Protein AF-A0A4Y3TQZ2-F1 (afdb_monomer_lite)

Organism: NCBI:txid104099

Secondary structure (DSSP, 8-state):
------HHHHS-HHHHTTEEEEEEETTS-EEE---EE-TTSBEES---SS--EEEEETTEEEEE-TTS-EEEEEEEEEEETTEEEEEE-SS-GGGTT-EEEEEEEEE-----S-S------SEEEEP-TTTTEES-GGGS--EE-HHHHHHHHHHHHTT-EEEEEESS-HHHHHHHHHHTT-GGGEEEEEESSS-HHHHHHHHHHHHT--GGGEEEE-S-HHHHHHHHHHSTT-EEE-GGGGGGTTT-GGG-----TT-HHHHHHHHHHHHHHHHHHHHHHHHHHHHHHHHTT-

Structure (mmCIF, N/CA/C/O backbone):
data_AF-A0A4Y3TQZ2-F1
#
_entry.id   AF-A0A4Y3TQZ2-F1
#
loop_
_atom_site.group_PDB
_atom_site.id
_atom_site.type_symbol
_atom_site.label_atom_id
_atom_site.label_alt_id
_atom_site.label_comp_id
_atom_site.label_asym_id
_atom_site.label_entity_id
_atom_site.label_seq_id
_atom_site.pdbx_PDB_ins_code
_atom_site.Cartn_x
_atom_site.Cartn_y
_atom_site.Cartn_z
_atom_site.occupancy
_atom_site.B_iso_or_equiv
_atom_site.auth_seq_id
_atom_site.auth_comp_id
_atom_site.auth_asym_id
_atom_site.auth_atom_id
_atom_site.pdbx_PDB_model_num
ATOM 1 N N . MET A 1 1 ? -35.533 19.002 42.076 1.00 28.47 1 MET A N 1
ATOM 2 C CA . MET A 1 1 ? -34.600 18.003 42.636 1.00 28.47 1 MET A CA 1
ATOM 3 C C . MET A 1 1 ? -34.489 16.903 41.595 1.00 28.47 1 MET A C 1
ATOM 5 O O . MET A 1 1 ? -35.366 16.054 41.536 1.00 28.47 1 MET A O 1
ATOM 9 N N . PHE A 1 2 ? -33.540 17.019 40.663 1.00 27.50 2 PHE A N 1
ATOM 10 C CA . PHE A 1 2 ? -33.362 16.003 39.625 1.00 27.50 2 PHE A CA 1
ATOM 11 C C . PHE A 1 2 ? -32.679 14.811 40.282 1.00 27.50 2 PHE A C 1
ATOM 13 O O . PHE A 1 2 ? -31.560 14.930 40.773 1.00 27.50 2 PHE A O 1
ATOM 20 N N . ILE A 1 3 ? -33.414 13.709 40.400 1.00 29.39 3 ILE A N 1
ATOM 21 C CA . ILE A 1 3 ? -32.869 12.445 40.879 1.00 29.39 3 ILE A CA 1
ATOM 22 C C . ILE A 1 3 ? -31.887 11.997 39.799 1.00 29.39 3 ILE A C 1
ATOM 24 O O . ILE A 1 3 ? -32.300 11.682 38.686 1.00 29.39 3 ILE A O 1
ATOM 28 N N . ILE A 1 4 ? -30.594 12.062 40.110 1.00 32.50 4 ILE A N 1
ATOM 29 C CA . ILE A 1 4 ? -29.529 11.533 39.260 1.00 32.50 4 ILE A CA 1
ATOM 30 C C . ILE A 1 4 ? -29.727 10.015 39.250 1.00 32.50 4 ILE A C 1
ATOM 32 O O . ILE A 1 4 ? -29.551 9.360 40.277 1.00 32.50 4 ILE A O 1
ATOM 36 N N . GLN A 1 5 ? -30.209 9.489 38.127 1.00 42.16 5 GLN A N 1
ATOM 37 C CA . GLN A 1 5 ? -30.309 8.052 37.885 1.00 42.16 5 GLN A CA 1
ATOM 38 C C . GLN A 1 5 ? -28.954 7.559 37.386 1.00 42.16 5 GLN A C 1
ATOM 40 O O . GLN A 1 5 ? -28.255 8.285 36.684 1.00 42.16 5 GLN A O 1
ATOM 45 N N . SER A 1 6 ? -28.563 6.354 37.788 1.00 46.62 6 SER A N 1
ATOM 46 C CA . SER A 1 6 ? -27.268 5.779 37.426 1.00 46.62 6 SER A CA 1
ATOM 47 C C . SER A 1 6 ? -27.274 5.378 35.952 1.00 46.62 6 SER A C 1
ATOM 49 O O . SER A 1 6 ? -28.293 4.902 35.470 1.00 46.62 6 SER A O 1
ATOM 51 N N . ILE A 1 7 ? -26.144 5.443 35.242 1.00 49.94 7 ILE A N 1
ATOM 52 C CA . ILE A 1 7 ? -25.954 4.939 33.869 1.00 49.94 7 ILE A CA 1
ATOM 53 C C . ILE A 1 7 ? -26.493 3.507 33.701 1.00 49.94 7 ILE A C 1
ATOM 55 O O . ILE A 1 7 ? -27.023 3.144 32.649 1.00 49.94 7 ILE A O 1
ATOM 59 N N . LYS A 1 8 ? -26.432 2.730 34.791 1.00 50.62 8 LYS A N 1
ATOM 60 C CA . LYS A 1 8 ? -26.948 1.361 34.930 1.00 50.62 8 LYS A CA 1
ATOM 61 C C . LYS A 1 8 ? -28.473 1.254 34.789 1.00 50.62 8 LYS A C 1
ATOM 63 O O . LYS A 1 8 ? -28.968 0.190 34.426 1.00 50.62 8 LYS A O 1
ATOM 68 N N . ASP A 1 9 ? -29.197 2.343 35.032 1.00 55.25 9 ASP A N 1
ATOM 69 C CA . ASP A 1 9 ? -30.644 2.464 34.834 1.00 55.25 9 ASP A CA 1
ATOM 70 C C . ASP A 1 9 ? -30.990 2.756 33.357 1.00 55.25 9 ASP A C 1
ATOM 72 O O . ASP A 1 9 ? -32.084 2.431 32.885 1.00 55.25 9 ASP A O 1
ATOM 76 N N . PHE A 1 10 ? -30.056 3.332 32.587 1.00 56.44 10 PHE A N 1
ATOM 77 C CA . PHE A 1 10 ? -30.255 3.681 31.172 1.00 56.44 10 PHE A CA 1
ATOM 78 C C . PHE A 1 10 ? -29.923 2.512 30.242 1.00 56.44 10 PHE A C 1
ATOM 80 O O . PHE A 1 10 ? -30.685 2.223 29.307 1.00 56.44 10 PHE A O 1
ATOM 87 N N . PHE A 1 11 ? -28.834 1.809 30.547 1.00 62.59 11 PHE A N 1
ATOM 88 C CA . PHE A 1 11 ? -28.378 0.596 29.885 1.00 62.59 11 PHE A CA 1
ATOM 89 C C . PHE A 1 11 ? -27.841 -0.371 30.946 1.00 62.59 11 PHE A C 1
ATOM 91 O O . PHE A 1 11 ? -26.986 0.030 31.738 1.00 62.59 11 PHE A O 1
ATOM 98 N N . PRO A 1 12 ? -28.267 -1.650 30.967 1.00 62.75 12 PRO A N 1
ATOM 99 C CA . PRO A 1 12 ? -27.547 -2.660 31.733 1.00 62.75 12 PRO A CA 1
ATOM 100 C C . PRO A 1 12 ? -26.060 -2.590 31.370 1.00 62.75 12 PRO A C 1
ATOM 102 O O . PRO A 1 12 ? -25.738 -2.474 30.187 1.00 62.75 12 PRO A O 1
ATOM 105 N N . VAL A 1 13 ? -25.151 -2.679 32.342 1.00 60.00 13 VAL A N 1
ATOM 106 C CA . VAL A 1 13 ? -23.694 -2.698 32.074 1.00 60.00 13 VAL A CA 1
ATOM 107 C C . VAL A 1 13 ? -23.351 -3.775 31.031 1.00 60.00 13 VAL A C 1
ATOM 109 O O . VAL A 1 13 ? -22.568 -3.548 30.115 1.00 60.00 13 VAL A O 1
ATOM 112 N N . GLU A 1 14 ? -24.063 -4.901 31.093 1.00 60.78 14 GLU A N 1
ATOM 113 C CA . GLU A 1 14 ? -24.012 -6.019 30.143 1.00 60.78 14 GLU A CA 1
ATOM 114 C C . GLU A 1 14 ? -24.425 -5.665 28.704 1.00 60.78 14 GLU A C 1
ATOM 116 O O . GLU A 1 14 ? -24.113 -6.403 27.775 1.00 60.78 14 GLU A O 1
ATOM 121 N N . SER A 1 15 ? -25.163 -4.571 28.507 1.00 65.62 15 SER A N 1
ATOM 122 C CA . SER A 1 15 ? -25.542 -4.064 27.184 1.00 65.62 15 SER A CA 1
ATOM 123 C C . SER A 1 15 ? -24.547 -3.043 26.631 1.00 65.62 15 SER A C 1
ATOM 125 O O . SER A 1 15 ? -24.460 -2.913 25.413 1.00 65.62 15 SER A O 1
ATOM 127 N N . LEU A 1 16 ? -23.772 -2.364 27.491 1.00 70.06 16 LEU A N 1
ATOM 128 C CA . LEU A 1 16 ? -22.675 -1.472 27.087 1.00 70.06 16 LEU A CA 1
ATOM 129 C C . LEU A 1 16 ? -21.493 -2.280 26.551 1.00 70.06 16 LEU A C 1
ATOM 131 O O . LEU A 1 16 ? -21.014 -2.025 25.442 1.00 70.06 16 LEU A O 1
ATOM 135 N N . ILE A 1 17 ? -21.085 -3.282 27.328 1.00 70.38 17 ILE A N 1
ATOM 136 C CA . ILE A 1 17 ? -19.977 -4.181 27.019 1.00 70.38 17 ILE A CA 1
ATOM 137 C C . ILE A 1 17 ? -20.418 -5.162 25.938 1.00 70.38 17 ILE A C 1
ATOM 139 O O . ILE A 1 17 ? -21.533 -5.677 25.968 1.00 70.38 17 ILE A O 1
ATOM 143 N N . GLY A 1 18 ? -19.529 -5.491 25.001 1.00 68.69 18 GLY A N 1
ATOM 144 C CA . GLY A 1 18 ? -19.840 -6.573 24.071 1.00 68.69 18 GLY A CA 1
ATOM 145 C C . GLY A 1 18 ? -20.905 -6.185 23.039 1.00 68.69 18 GLY A C 1
ATOM 146 O O . GLY A 1 18 ? -21.580 -7.068 22.522 1.00 68.69 18 GLY A O 1
ATOM 147 N N . SER A 1 19 ? -21.071 -4.897 22.734 1.00 77.50 19 SER A N 1
ATOM 148 C CA . SER A 1 19 ? -22.087 -4.382 21.811 1.00 77.50 19 SER A CA 1
ATOM 149 C C . SER A 1 19 ? -21.489 -3.422 20.788 1.00 77.50 19 SER A C 1
ATOM 151 O O . SER A 1 19 ? -20.488 -2.758 21.059 1.00 77.50 19 SER A O 1
ATOM 153 N N . VAL A 1 20 ? -22.113 -3.349 19.612 1.00 79.44 20 VAL A N 1
ATOM 154 C CA . VAL A 1 20 ? -21.802 -2.340 18.590 1.00 79.44 20 VAL A CA 1
ATOM 155 C C . VAL A 1 20 ? -22.842 -1.231 18.683 1.00 79.44 20 VAL A C 1
ATOM 157 O O . VAL A 1 20 ? -24.040 -1.511 18.805 1.00 79.44 20 VAL A O 1
ATOM 160 N N . TRP A 1 21 ? -22.380 0.013 18.628 1.00 83.56 21 TRP A N 1
ATOM 161 C CA . TRP A 1 21 ? -23.187 1.202 18.867 1.00 83.56 21 TRP A CA 1
ATOM 162 C C . TRP A 1 21 ? -23.209 2.107 17.636 1.00 83.56 21 TRP A C 1
ATOM 164 O O . TRP A 1 21 ? -22.200 2.265 16.962 1.00 83.56 21 TRP A O 1
ATOM 174 N N . GLU A 1 22 ? -24.362 2.709 17.354 1.00 85.75 22 GLU A N 1
ATOM 175 C CA . GLU A 1 22 ? -24.535 3.750 16.336 1.00 85.75 22 GLU A CA 1
ATOM 176 C C . GLU A 1 22 ? -24.798 5.087 17.033 1.00 85.75 22 GLU A C 1
ATOM 178 O O . GLU A 1 22 ? -25.741 5.205 17.824 1.00 85.75 22 GLU A O 1
ATOM 183 N N . TRP A 1 23 ? -23.981 6.092 16.710 1.00 87.19 23 TRP A N 1
ATOM 184 C CA . TRP A 1 23 ? -24.212 7.502 17.021 1.00 87.19 23 TRP A CA 1
ATOM 185 C C . TRP A 1 23 ? -24.698 8.237 15.772 1.00 87.19 23 TRP A C 1
ATOM 187 O O . TRP A 1 23 ? -24.052 8.181 14.719 1.00 87.19 23 TRP A O 1
ATOM 197 N N . ARG A 1 24 ? -25.836 8.930 15.874 1.00 82.62 24 ARG A N 1
ATOM 198 C CA . ARG A 1 24 ? -26.514 9.523 14.714 1.00 82.62 24 ARG A CA 1
ATOM 199 C C . ARG A 1 24 ? -27.265 10.806 15.056 1.00 82.62 24 ARG A C 1
ATOM 201 O O . ARG A 1 24 ? -27.829 10.930 16.140 1.00 82.62 24 ARG A O 1
ATOM 208 N N . TYR A 1 25 ? -27.392 11.701 14.078 1.00 80.44 25 TYR A N 1
ATOM 209 C CA . TYR A 1 25 ? -28.431 12.732 14.076 1.00 80.44 2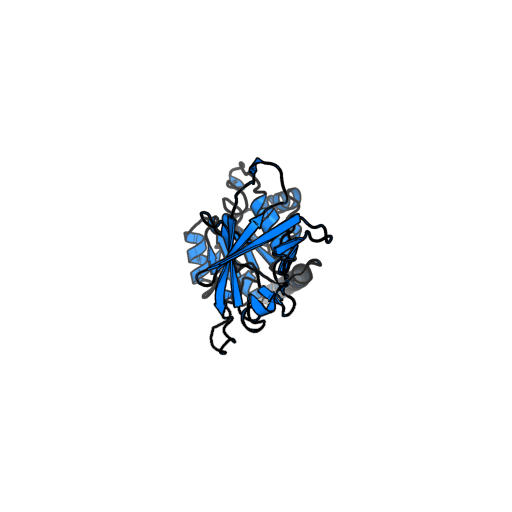5 TYR A CA 1
ATOM 210 C C . TYR A 1 25 ? -29.834 12.107 14.052 1.00 80.44 25 TYR A C 1
ATOM 212 O O . TYR A 1 25 ? -30.121 11.245 13.221 1.00 80.44 25 TYR A O 1
ATOM 220 N N . ALA A 1 26 ? -30.752 12.594 14.889 1.00 79.12 26 ALA A N 1
ATOM 221 C CA . ALA A 1 26 ? -32.115 12.063 14.963 1.00 79.12 26 ALA A CA 1
ATOM 222 C C . ALA A 1 26 ? -32.846 12.076 13.607 1.00 79.12 26 ALA A C 1
ATOM 224 O O . ALA A 1 26 ? -33.580 11.138 13.308 1.00 79.12 26 ALA A O 1
ATOM 225 N N . ASN A 1 27 ? -32.571 13.087 12.774 1.00 73.88 27 ASN A N 1
ATOM 226 C CA . ASN A 1 27 ? -33.135 13.259 11.432 1.00 73.88 27 ASN A CA 1
ATOM 227 C C . ASN A 1 27 ? -32.050 13.355 10.336 1.00 73.88 27 ASN A C 1
ATOM 229 O O . ASN A 1 27 ? -32.239 14.071 9.355 1.00 73.88 27 ASN A O 1
ATOM 233 N N . GLY A 1 28 ? -30.892 12.699 10.497 1.00 72.50 28 GLY A N 1
ATOM 234 C CA . GLY A 1 28 ? -29.740 12.927 9.610 1.00 72.50 28 GLY A CA 1
ATOM 235 C C . GLY A 1 28 ? -28.813 11.722 9.385 1.00 72.50 28 GLY A C 1
ATOM 236 O O . GLY A 1 28 ? -29.231 10.571 9.566 1.00 72.50 28 GLY A O 1
ATOM 237 N N . PRO A 1 29 ? -27.569 11.959 8.925 1.00 71.38 29 PRO A N 1
ATOM 238 C CA . PRO A 1 29 ? -26.600 10.901 8.633 1.00 71.38 29 PRO A CA 1
ATOM 239 C C . PRO A 1 29 ? -26.041 10.244 9.906 1.00 71.38 29 PRO A C 1
ATOM 241 O O . PRO A 1 29 ? -26.171 10.777 11.010 1.00 71.38 29 PRO A O 1
ATOM 244 N N . ILE A 1 30 ? -25.428 9.069 9.734 1.00 78.56 30 ILE A N 1
ATOM 245 C CA . ILE A 1 30 ? -24.648 8.379 10.773 1.00 78.56 30 ILE A CA 1
ATOM 246 C C . ILE A 1 30 ? -23.384 9.185 11.044 1.00 78.56 30 ILE A C 1
ATOM 248 O O . ILE A 1 30 ? -22.676 9.562 10.114 1.00 78.56 30 ILE A O 1
ATOM 252 N N . CYS A 1 31 ? -23.127 9.458 12.320 1.00 78.44 31 CYS A N 1
ATOM 253 C CA . CYS A 1 31 ? -21.936 10.171 12.759 1.00 78.44 31 CYS A CA 1
ATOM 254 C C . CYS A 1 31 ? -20.787 9.192 13.014 1.00 78.44 31 CYS A C 1
ATOM 256 O O . CYS A 1 31 ? -19.662 9.459 12.614 1.00 78.44 31 CYS A O 1
ATOM 258 N N . SER A 1 32 ? -21.062 8.067 13.684 1.00 75.69 32 SER A N 1
ATOM 259 C CA . SER A 1 32 ? -20.065 7.021 13.919 1.00 75.69 32 SER A CA 1
ATOM 260 C C . SER A 1 32 ? -20.715 5.692 14.299 1.00 75.69 32 SER A C 1
ATOM 262 O O . SER A 1 32 ? -21.736 5.666 14.991 1.00 75.69 32 SER A O 1
ATOM 264 N N . THR A 1 33 ? -20.090 4.596 13.879 1.00 77.38 33 THR A N 1
ATOM 265 C CA . THR A 1 33 ? -20.354 3.224 14.354 1.00 77.38 33 THR A CA 1
ATOM 266 C C . THR A 1 33 ? -19.107 2.554 14.934 1.00 77.38 33 THR A C 1
ATOM 268 O O . THR A 1 33 ? -19.155 1.407 15.375 1.00 77.38 33 THR A O 1
ATOM 271 N N . ASP A 1 34 ? -17.977 3.263 14.942 1.00 69.00 34 ASP A N 1
ATOM 272 C CA . ASP A 1 34 ? -16.646 2.677 15.125 1.00 69.00 34 ASP A CA 1
ATOM 273 C C . ASP A 1 34 ? -16.170 2.755 16.577 1.00 69.00 34 ASP A C 1
ATOM 275 O O . ASP A 1 34 ? -14.991 2.959 16.861 1.00 69.00 34 ASP A O 1
ATOM 279 N N . PHE A 1 35 ? -17.089 2.608 17.529 1.00 73.12 35 PHE A N 1
ATOM 280 C CA . PHE A 1 35 ? -16.767 2.699 18.945 1.00 73.12 35 PHE A CA 1
ATOM 281 C C . PHE A 1 35 ? -17.446 1.632 19.791 1.00 73.12 35 PHE A C 1
ATOM 283 O O . PHE A 1 35 ? -18.477 1.054 19.441 1.00 73.12 35 PHE A O 1
ATOM 290 N N . ARG A 1 36 ? -16.822 1.360 20.936 1.00 78.50 36 ARG A N 1
ATOM 291 C CA . ARG A 1 36 ? -17.245 0.350 21.905 1.00 78.50 36 ARG A CA 1
ATOM 292 C C . ARG A 1 36 ? -17.090 0.939 23.290 1.00 78.50 36 ARG A C 1
ATOM 294 O O . ARG A 1 36 ? -16.058 1.538 23.560 1.00 78.50 36 ARG A O 1
ATOM 301 N N . PHE A 1 37 ? -18.080 0.760 24.153 1.00 76.12 37 PHE A N 1
ATOM 302 C CA . PHE A 1 37 ? -17.963 1.187 25.542 1.00 76.12 37 PHE A CA 1
ATOM 303 C C . PHE A 1 37 ? -17.301 0.099 26.389 1.00 76.12 37 PHE A C 1
ATOM 305 O O . PHE A 1 37 ? -17.629 -1.084 26.274 1.00 76.12 37 PHE A O 1
ATOM 312 N N . SER A 1 38 ? -16.385 0.522 27.253 1.00 72.81 38 SER A N 1
ATOM 313 C CA . SER A 1 38 ? -15.882 -0.254 28.377 1.00 72.81 38 SER A CA 1
ATOM 314 C C . SER A 1 38 ? -16.973 -0.440 29.436 1.00 72.81 38 SER A C 1
ATOM 316 O O . SER A 1 38 ? -18.039 0.185 29.392 1.00 72.81 38 SER A O 1
ATOM 318 N N . GLU A 1 39 ? -16.675 -1.235 30.464 1.00 70.50 39 GLU A N 1
ATOM 319 C CA . GLU A 1 39 ? -17.561 -1.394 31.626 1.00 70.50 39 GLU A CA 1
ATOM 320 C C . GLU A 1 39 ? -17.829 -0.071 32.363 1.00 70.50 39 GLU A C 1
ATOM 322 O O . GLU A 1 39 ? -18.831 0.063 33.066 1.00 70.50 39 GLU A O 1
ATOM 327 N N . THR A 1 40 ? -16.938 0.913 32.203 1.00 69.25 40 THR A N 1
ATOM 328 C CA . THR A 1 40 ? -17.036 2.237 32.828 1.00 69.25 40 THR A CA 1
ATOM 329 C C . THR A 1 40 ? -17.734 3.272 31.947 1.00 69.25 40 THR A C 1
ATOM 331 O O . THR A 1 40 ? -17.825 4.429 32.348 1.00 69.25 40 THR A O 1
ATOM 334 N N . GLY A 1 41 ? -18.232 2.889 30.764 1.00 68.19 41 GLY A N 1
ATOM 335 C CA . GLY A 1 41 ? -18.892 3.816 29.838 1.00 68.19 41 GLY A CA 1
ATOM 336 C C . GLY A 1 41 ? -17.920 4.715 29.066 1.00 68.19 41 GLY A C 1
ATOM 337 O O . GLY A 1 41 ? -18.339 5.721 28.494 1.00 68.19 41 GLY A O 1
ATOM 338 N N . ILE A 1 42 ? -16.633 4.355 29.023 1.00 73.88 42 ILE A N 1
ATOM 339 C CA . ILE A 1 42 ? -15.605 5.046 28.233 1.00 73.88 42 ILE A CA 1
ATOM 340 C C . ILE A 1 42 ? -15.418 4.315 26.907 1.00 73.88 42 ILE A C 1
ATOM 342 O O . ILE A 1 42 ? -15.382 3.088 26.880 1.00 73.88 42 ILE A O 1
ATOM 346 N N . ILE A 1 43 ? -15.284 5.046 25.802 1.00 71.00 43 ILE A N 1
ATOM 347 C CA . ILE A 1 43 ? -14.973 4.419 24.517 1.00 71.00 43 ILE A CA 1
ATOM 348 C C . ILE A 1 43 ? -13.562 3.820 24.515 1.00 71.00 43 ILE A C 1
ATOM 350 O O . ILE A 1 43 ? -12.583 4.493 24.832 1.00 71.00 43 ILE A O 1
ATOM 354 N N . GLU A 1 44 ? -13.462 2.581 24.044 1.00 61.97 44 GLU A N 1
ATOM 355 C CA . GLU A 1 44 ? -12.217 1.889 23.733 1.00 61.97 44 GLU A CA 1
ATOM 356 C C . GLU A 1 44 ? -12.104 1.630 22.221 1.00 61.97 44 GLU A C 1
ATOM 358 O O . GLU A 1 44 ? -13.097 1.385 21.533 1.00 61.97 44 GLU A O 1
ATOM 363 N N . GLY A 1 45 ? -10.878 1.666 21.688 1.00 53.41 45 GLY A N 1
ATOM 364 C CA . GLY A 1 45 ? -10.581 1.267 20.303 1.00 53.41 45 GLY A CA 1
ATOM 365 C C . GLY A 1 45 ? -10.940 2.276 19.202 1.00 53.41 45 GLY A C 1
ATOM 366 O O . GLY A 1 45 ? -10.661 1.998 18.040 1.00 53.41 45 GLY A O 1
ATOM 367 N N . PHE A 1 46 ? -11.501 3.437 19.545 1.00 55.03 46 PHE A N 1
ATOM 368 C CA . PHE A 1 46 ? -11.743 4.545 18.616 1.00 55.03 46 PHE A CA 1
ATOM 369 C C . PHE A 1 46 ? -10.534 5.490 18.579 1.00 55.03 46 PHE A C 1
ATOM 371 O O . PHE A 1 46 ? -10.050 5.925 19.626 1.00 55.03 46 PHE A O 1
ATOM 378 N N . TYR A 1 47 ? -10.049 5.824 17.380 1.00 52.69 47 TYR A N 1
ATOM 379 C CA . TYR A 1 47 ? -8.930 6.749 17.190 1.00 52.69 47 TYR A CA 1
ATOM 380 C C . TYR A 1 47 ? -9.279 7.788 16.126 1.00 52.69 47 TYR A C 1
ATOM 382 O O . TYR A 1 47 ? -9.322 7.479 14.939 1.00 52.69 47 TYR A O 1
ATOM 390 N N . SER A 1 48 ? -9.464 9.037 16.549 1.00 57.78 48 SER A N 1
ATOM 391 C CA . SER A 1 48 ? -9.402 10.193 15.656 1.00 57.78 48 SER A CA 1
ATOM 392 C C . SER A 1 48 ? -8.467 11.251 16.252 1.00 57.78 48 SER A C 1
ATOM 394 O O . SER A 1 48 ? -8.307 11.327 17.473 1.00 57.78 48 SER A O 1
ATOM 396 N N . GLU A 1 49 ? -7.819 12.058 15.406 1.00 46.69 49 GLU A N 1
ATOM 397 C CA . GLU A 1 49 ? -6.911 13.123 15.869 1.00 46.69 49 GLU A CA 1
ATOM 398 C C . GLU A 1 49 ? -7.643 14.215 16.671 1.00 46.69 49 GLU A C 1
ATOM 400 O O . GLU A 1 49 ? -7.045 14.860 17.533 1.00 46.69 49 GLU A O 1
ATOM 405 N N . ASN A 1 50 ? -8.949 14.386 16.434 1.00 56.28 50 ASN A N 1
ATOM 406 C CA . ASN A 1 50 ? -9.761 15.439 17.044 1.00 56.28 50 ASN A CA 1
ATOM 407 C C . ASN A 1 50 ? -10.574 14.956 18.255 1.00 56.28 50 ASN A C 1
ATOM 409 O O . ASN A 1 50 ? -10.660 15.675 19.244 1.00 56.28 50 ASN A O 1
ATOM 413 N N . GLU A 1 51 ? -11.116 13.740 18.219 1.00 68.31 51 GLU A N 1
ATOM 414 C CA . GLU A 1 51 ? -11.968 13.149 19.257 1.00 68.31 51 GLU A CA 1
ATOM 415 C C . GLU A 1 51 ? -11.374 11.811 19.697 1.00 68.31 51 GLU A C 1
ATOM 417 O O . GLU A 1 51 ? -11.331 10.849 18.926 1.00 68.31 51 GLU A O 1
ATOM 422 N N . ARG A 1 52 ? -10.880 11.745 20.932 1.00 67.38 52 ARG A N 1
ATOM 423 C CA . ARG A 1 52 ? -10.119 10.579 21.402 1.00 67.38 52 ARG A CA 1
ATOM 424 C C . ARG A 1 52 ? -10.851 9.763 22.452 1.00 67.38 52 ARG A C 1
ATOM 426 O O . ARG A 1 52 ? -10.645 8.558 22.519 1.00 67.38 52 ARG A O 1
ATOM 433 N N . THR A 1 53 ? -11.703 10.401 23.249 1.00 74.56 53 THR A N 1
ATOM 434 C CA . THR A 1 53 ? -12.394 9.724 24.347 1.00 74.56 53 THR A CA 1
ATOM 435 C C . THR A 1 53 ? -13.826 10.199 24.398 1.00 74.56 53 THR A C 1
ATOM 437 O O . THR A 1 53 ? -14.058 11.400 24.507 1.00 74.56 53 THR A O 1
ATOM 440 N N . TRP A 1 54 ? -14.791 9.284 24.345 1.00 82.94 54 TRP A N 1
ATOM 441 C CA . TRP A 1 54 ? -16.154 9.625 24.735 1.00 82.94 54 TRP A CA 1
ATOM 442 C C . TRP A 1 54 ? -16.479 8.926 26.041 1.00 82.94 54 TRP A C 1
ATOM 444 O O . TRP A 1 54 ? -16.056 7.794 26.274 1.00 82.94 54 TRP A O 1
ATOM 454 N N . SER A 1 55 ? -17.213 9.627 26.888 1.00 80.81 55 SER A N 1
ATOM 455 C CA . SER A 1 55 ? -17.632 9.178 28.202 1.00 80.81 55 SER A CA 1
ATOM 456 C C . SER A 1 55 ? -19.138 9.327 28.270 1.00 80.81 55 SER A C 1
ATOM 458 O O . SER A 1 55 ? -19.648 10.447 28.259 1.00 80.81 55 SER A O 1
ATOM 460 N N . LEU A 1 56 ? -19.840 8.202 28.318 1.00 79.31 56 LEU A N 1
ATOM 461 C CA . LEU A 1 56 ? -21.250 8.180 28.664 1.00 79.31 56 LEU A CA 1
ATOM 462 C C . LEU A 1 56 ? -21.346 8.075 30.189 1.00 79.31 56 LEU A C 1
ATOM 464 O O . LEU A 1 56 ? -20.789 7.155 30.783 1.00 79.31 56 LEU A O 1
ATOM 468 N N . THR A 1 57 ? -22.018 9.035 30.812 1.00 74.19 57 THR A N 1
ATOM 469 C CA . THR A 1 57 ? -22.221 9.145 32.263 1.00 74.19 57 THR A CA 1
ATOM 470 C C . THR A 1 57 ? -23.671 9.531 32.567 1.00 74.19 57 THR A C 1
ATOM 472 O O . THR A 1 57 ? -24.459 9.802 31.662 1.00 74.19 57 THR A O 1
ATOM 475 N N . ASP A 1 58 ? -24.037 9.556 33.850 1.00 68.88 58 ASP A N 1
ATOM 476 C CA . ASP A 1 58 ? -25.390 9.895 34.325 1.00 68.88 58 ASP A CA 1
ATOM 477 C C . ASP A 1 58 ? -25.858 11.291 33.872 1.00 68.88 58 ASP A C 1
ATOM 479 O O . ASP A 1 58 ? -27.051 11.545 33.722 1.00 68.88 58 ASP A O 1
ATOM 483 N N . ASP A 1 59 ? -24.917 12.212 33.650 1.00 70.69 59 ASP A N 1
ATOM 484 C CA . ASP A 1 59 ? -25.171 13.582 33.201 1.00 70.69 59 ASP A CA 1
ATOM 485 C C . ASP A 1 59 ? -25.160 13.745 31.671 1.00 70.69 59 ASP A C 1
ATOM 487 O O . ASP A 1 59 ? -25.480 14.827 31.170 1.00 70.69 59 ASP A O 1
ATOM 491 N N . GLY A 1 60 ? -24.859 12.672 30.930 1.00 78.94 60 GLY A N 1
ATOM 492 C CA . GLY A 1 60 ? -24.984 12.602 29.481 1.00 78.94 60 GLY A CA 1
ATOM 493 C C . GLY A 1 60 ? -23.756 12.062 28.754 1.00 78.94 60 GLY A C 1
ATOM 494 O O . GLY A 1 60 ? -22.972 11.293 29.303 1.00 78.94 60 GLY A O 1
ATOM 495 N N . LEU A 1 61 ? -23.621 12.411 27.474 1.00 84.19 61 LEU A N 1
ATOM 496 C CA . LEU A 1 61 ? -22.498 11.990 26.638 1.00 84.19 61 LEU A CA 1
ATOM 497 C C . LEU A 1 61 ? -21.504 13.140 26.507 1.00 84.19 61 LEU A C 1
ATOM 499 O O . LEU A 1 61 ? -21.843 14.215 26.014 1.00 84.19 61 LEU A O 1
ATOM 503 N N . LYS A 1 62 ? -20.259 12.901 26.905 1.00 85.12 62 LYS A N 1
ATOM 504 C CA . LYS A 1 62 ? -19.160 13.855 26.750 1.00 85.12 62 LYS A CA 1
ATOM 505 C C . LYS A 1 62 ? -18.137 13.329 25.768 1.00 85.12 62 LYS A C 1
ATOM 507 O O . LYS A 1 62 ? -17.767 12.162 25.836 1.00 85.12 62 LYS A O 1
ATOM 512 N N . ILE A 1 63 ? -17.642 14.202 24.902 1.00 82.62 63 ILE A N 1
ATOM 513 C CA . ILE A 1 63 ? -16.579 13.893 23.945 1.00 82.62 63 ILE A CA 1
ATOM 514 C C . ILE A 1 63 ? -15.380 14.771 24.269 1.00 82.62 63 ILE A C 1
ATOM 516 O O . ILE A 1 63 ? -15.519 15.986 24.412 1.00 82.62 63 ILE A O 1
ATOM 520 N N . PHE A 1 64 ? -14.207 14.159 24.366 1.00 78.69 64 PHE A N 1
ATOM 521 C CA . PHE A 1 64 ? -12.948 14.802 24.706 1.00 78.69 64 PHE A CA 1
ATOM 522 C C . PHE A 1 64 ? -11.926 14.651 23.578 1.00 78.69 64 PHE A C 1
ATOM 524 O O . PHE A 1 64 ? -11.841 13.613 22.909 1.00 78.69 64 PHE A O 1
ATOM 531 N N . ARG A 1 65 ? -11.094 15.679 23.422 1.00 76.25 65 ARG A N 1
ATOM 532 C CA . ARG A 1 65 ? -9.886 15.646 22.597 1.00 76.25 65 ARG A CA 1
ATOM 533 C C . ARG A 1 65 ? -8.815 14.772 23.250 1.00 76.25 65 ARG A C 1
ATOM 535 O O . ARG A 1 65 ? -8.856 14.482 24.444 1.00 76.25 65 ARG A O 1
ATOM 542 N N . GLY A 1 66 ? -7.812 14.377 22.469 1.00 65.88 66 GLY A N 1
ATOM 543 C CA . GLY A 1 66 ? -6.692 13.567 22.940 1.00 65.88 66 GLY A CA 1
ATOM 544 C C . GLY A 1 66 ? -5.790 14.160 24.020 1.00 65.88 66 GLY A C 1
ATOM 545 O O . GLY A 1 66 ? -4.991 13.410 24.574 1.00 65.88 66 GLY A O 1
ATOM 546 N N . ASP A 1 67 ? -5.925 15.449 24.324 1.00 74.88 67 ASP A N 1
ATOM 547 C CA . ASP A 1 67 ? -5.273 16.139 25.443 1.00 74.88 67 ASP A CA 1
ATOM 548 C C . ASP A 1 67 ? -6.157 16.208 26.709 1.00 74.88 67 ASP A C 1
ATOM 550 O O . ASP A 1 67 ? -5.738 16.765 27.720 1.00 74.88 67 ASP A O 1
ATOM 554 N N . GLY A 1 68 ? -7.369 15.635 26.671 1.00 74.06 68 GLY A N 1
ATOM 555 C CA . GLY A 1 68 ? -8.343 15.662 27.766 1.00 74.06 68 GLY A CA 1
ATOM 556 C C . GLY A 1 68 ? -9.306 16.854 27.739 1.00 74.06 68 GLY A C 1
ATOM 557 O O . GLY A 1 68 ? -10.157 16.964 28.620 1.00 74.06 68 GLY A O 1
ATOM 558 N N . THR A 1 69 ? -9.220 17.737 26.741 1.00 80.56 69 THR A N 1
ATOM 559 C CA . THR A 1 69 ? -10.124 18.891 26.614 1.00 80.56 69 THR A CA 1
ATOM 560 C C . THR A 1 69 ? -11.544 18.448 26.261 1.00 80.56 69 THR A C 1
ATOM 562 O O . THR A 1 69 ? -11.738 17.732 25.279 1.00 80.56 69 THR A O 1
ATOM 565 N N . LEU A 1 70 ? -12.551 18.907 27.015 1.00 80.25 70 LEU A N 1
ATOM 566 C CA . LEU A 1 70 ? -13.968 18.677 26.704 1.00 80.25 70 LEU A CA 1
ATOM 567 C C . LEU A 1 70 ? -14.353 19.408 25.407 1.00 80.25 70 LEU A C 1
ATOM 569 O O . LEU A 1 70 ? -14.261 20.632 25.332 1.00 80.25 70 LEU A O 1
ATOM 573 N N . MET A 1 71 ? -14.792 18.659 24.398 1.00 75.62 71 MET A N 1
ATOM 574 C CA . MET A 1 71 ? -15.223 19.182 23.099 1.00 75.62 71 MET A CA 1
ATOM 575 C C . MET A 1 71 ? -16.736 19.282 22.967 1.00 75.62 71 MET A C 1
ATOM 577 O O . MET A 1 71 ? -17.232 20.298 22.482 1.00 75.62 71 MET A O 1
ATOM 581 N N . TRP A 1 72 ? -17.449 18.244 23.402 1.00 79.88 72 TRP A N 1
ATOM 582 C CA . TRP A 1 72 ? -18.904 18.180 23.320 1.00 79.88 72 TRP A CA 1
ATOM 583 C C . TRP A 1 72 ? -19.493 17.692 24.632 1.00 79.88 72 TRP A C 1
ATOM 585 O O . TRP A 1 72 ? -18.924 16.815 25.284 1.00 79.88 72 TRP A O 1
ATOM 595 N N . ASN A 1 73 ? -20.636 18.260 25.005 1.00 83.56 73 ASN A N 1
ATOM 596 C CA . ASN A 1 73 ? -21.362 17.908 26.215 1.00 83.56 73 ASN A CA 1
ATOM 597 C C . ASN A 1 73 ? -22.855 17.819 25.900 1.00 83.56 73 ASN A C 1
ATOM 599 O O . ASN A 1 73 ? -23.547 18.838 25.833 1.00 83.56 73 ASN A O 1
ATOM 603 N N . PHE A 1 74 ? -23.333 16.598 25.694 1.00 82.81 74 PHE A N 1
ATOM 604 C CA . PHE A 1 74 ? -24.714 16.327 25.341 1.00 82.81 74 PHE A CA 1
ATOM 605 C C . PHE A 1 74 ? -25.494 15.851 26.559 1.00 82.81 74 PHE A C 1
ATOM 607 O O . PHE A 1 74 ? -25.102 14.880 27.201 1.00 82.81 74 PHE A O 1
ATOM 614 N N . GLN A 1 75 ? -26.637 16.473 26.832 1.00 81.50 75 GLN A N 1
ATOM 615 C CA . GLN A 1 75 ? -27.542 16.035 27.895 1.00 81.50 75 GLN A CA 1
ATOM 616 C C . GLN A 1 75 ? -28.547 15.015 27.369 1.00 81.50 75 GLN A C 1
ATOM 618 O O . GLN A 1 75 ? -29.005 15.114 26.230 1.00 81.50 75 GLN A O 1
ATOM 623 N N . ILE A 1 76 ? -28.925 14.058 28.213 1.00 79.56 76 ILE A N 1
ATOM 624 C CA . ILE A 1 76 ? -29.963 13.073 27.893 1.00 79.56 76 ILE A CA 1
ATOM 625 C C . ILE A 1 76 ? -31.333 13.763 27.891 1.00 79.56 76 ILE A C 1
ATOM 627 O O . ILE A 1 76 ? -31.687 14.460 28.839 1.00 79.56 76 ILE A O 1
ATOM 631 N N . LEU A 1 77 ? -32.109 13.546 26.828 1.00 76.56 77 LEU A N 1
ATOM 632 C CA . LEU A 1 77 ? -33.488 14.018 26.700 1.00 76.56 77 LEU A CA 1
ATOM 633 C C . LEU A 1 77 ? -34.492 12.949 27.129 1.00 76.56 77 LEU A C 1
ATOM 635 O O . LEU A 1 77 ? -35.271 13.154 28.055 1.00 76.56 77 LEU A O 1
ATOM 639 N N . GLU A 1 78 ? -34.497 11.815 26.429 1.00 75.00 78 GLU A N 1
ATOM 640 C CA . GLU A 1 78 ? -35.447 10.729 26.660 1.00 75.00 78 GLU A CA 1
ATOM 641 C C . GLU A 1 78 ? -34.944 9.395 26.092 1.00 75.00 78 GLU A C 1
ATOM 643 O O . GLU A 1 78 ? -33.996 9.339 25.303 1.00 75.00 78 GLU A O 1
ATOM 648 N N . LYS A 1 79 ? -35.620 8.305 26.472 1.00 73.81 79 LYS A N 1
ATOM 649 C CA . LYS A 1 79 ? -35.400 6.960 25.935 1.00 73.81 79 LYS A CA 1
ATOM 650 C C . LYS A 1 79 ? -36.674 6.455 25.279 1.00 73.81 79 LYS A C 1
ATOM 652 O O . LYS A 1 79 ? -37.713 6.344 25.927 1.00 73.81 79 LYS A O 1
ATOM 657 N N . LYS A 1 80 ? -36.577 6.070 24.010 1.00 76.56 80 LYS A N 1
ATOM 658 C CA . LYS A 1 80 ? -37.709 5.514 23.266 1.00 76.56 80 LYS A CA 1
ATOM 659 C C . LYS A 1 80 ? -37.221 4.510 22.233 1.00 76.56 80 LYS A C 1
ATOM 661 O O . LYS A 1 80 ? -36.246 4.763 21.533 1.00 76.56 80 LYS A O 1
ATOM 666 N N . ASN A 1 81 ? -37.897 3.365 22.138 1.00 78.06 81 ASN A N 1
ATOM 667 C CA . ASN A 1 81 ? -37.647 2.337 21.117 1.00 78.06 81 ASN A CA 1
ATOM 668 C C . ASN A 1 81 ? -36.181 1.851 21.037 1.00 78.06 81 ASN A C 1
ATOM 670 O O . ASN A 1 81 ? -35.638 1.712 19.946 1.00 78.06 81 ASN A O 1
ATOM 674 N N . GLY A 1 82 ? -35.517 1.630 22.180 1.00 74.62 82 GLY A N 1
ATOM 675 C CA . GLY A 1 82 ? -34.119 1.159 22.205 1.00 74.62 82 GLY A CA 1
ATOM 676 C C . GLY A 1 82 ? -33.075 2.220 21.825 1.00 74.62 82 GLY A C 1
ATOM 677 O O . GLY A 1 82 ? -31.920 1.886 21.560 1.00 74.62 82 GLY A O 1
ATOM 678 N N . LYS A 1 83 ? -33.470 3.496 21.801 1.00 82.06 83 LYS A N 1
ATOM 679 C CA . LYS A 1 83 ? -32.601 4.645 21.540 1.00 82.06 83 LYS A CA 1
ATOM 680 C C . LYS A 1 83 ? -32.558 5.558 22.760 1.00 82.06 83 LYS A C 1
ATOM 682 O O . LYS A 1 83 ? -33.583 5.728 23.427 1.00 82.06 83 LYS A O 1
ATOM 687 N N . VAL A 1 84 ? -31.401 6.156 23.023 1.00 82.88 84 VAL A N 1
ATOM 688 C CA . VAL A 1 84 ? -31.253 7.268 23.975 1.00 82.88 84 VAL A CA 1
ATOM 689 C C . VAL A 1 84 ? -31.024 8.532 23.176 1.00 82.88 84 VAL A C 1
ATOM 691 O O . VAL A 1 84 ? -30.106 8.574 22.363 1.00 82.88 84 VAL A O 1
ATOM 694 N N . PHE A 1 85 ? -31.882 9.524 23.378 1.00 80.69 85 PHE A N 1
ATOM 695 C CA . PHE A 1 85 ? -31.830 10.794 22.675 1.00 80.69 85 PHE A CA 1
ATOM 696 C C . PHE A 1 85 ? -31.064 11.823 23.493 1.00 80.69 85 PHE A C 1
ATOM 698 O O . PHE A 1 85 ? -31.223 11.895 24.712 1.00 80.69 85 PHE A O 1
ATOM 705 N N . PHE A 1 86 ? -30.267 12.636 22.812 1.00 83.06 86 PHE A N 1
ATOM 706 C CA . PHE A 1 86 ? -29.422 13.647 23.423 1.00 83.06 86 PHE A CA 1
ATOM 707 C C . PHE A 1 86 ? -29.622 15.011 22.771 1.00 83.06 86 PHE A C 1
ATOM 709 O O . PHE A 1 86 ? -29.918 15.094 21.575 1.00 83.06 86 PHE A O 1
ATOM 716 N N . ARG A 1 87 ? -29.403 16.070 23.552 1.00 78.50 87 ARG A N 1
ATOM 717 C CA . ARG A 1 87 ? -29.377 17.462 23.093 1.00 78.50 87 ARG A CA 1
ATOM 718 C C . ARG A 1 87 ? -28.030 18.092 23.390 1.00 78.50 87 ARG A C 1
ATOM 720 O O . ARG A 1 87 ? -27.523 17.966 24.505 1.00 78.50 87 ARG A O 1
ATOM 727 N N . ASP A 1 88 ? -27.485 18.790 22.404 1.00 71.75 88 ASP A N 1
ATOM 728 C CA . ASP A 1 88 ? -26.312 19.637 22.598 1.00 71.75 88 ASP A CA 1
ATOM 729 C C . ASP A 1 88 ? -26.708 20.968 23.259 1.00 71.75 88 ASP A C 1
ATOM 731 O O . ASP A 1 88 ? -27.707 21.589 22.888 1.00 71.75 88 ASP A O 1
ATOM 735 N N . PHE A 1 89 ? -25.913 21.408 24.233 1.00 62.56 89 PHE A N 1
ATOM 736 C CA . PHE A 1 89 ? -26.040 22.719 24.877 1.00 62.56 89 PHE A CA 1
ATOM 737 C C . PHE A 1 89 ? -24.772 23.580 24.726 1.00 62.56 89 PHE A C 1
ATOM 739 O O . PHE A 1 89 ? -24.715 24.676 25.284 1.00 62.56 89 PHE A O 1
ATOM 746 N N . ALA A 1 90 ? -23.741 23.107 24.015 1.00 53.47 90 ALA A N 1
ATOM 747 C CA . ALA A 1 90 ? -22.378 23.603 24.183 1.00 53.47 90 ALA A CA 1
ATOM 748 C C . ALA A 1 90 ? -21.872 24.639 23.154 1.00 53.47 90 ALA A C 1
ATOM 750 O O . ALA A 1 90 ? -20.754 25.119 23.348 1.00 53.47 90 ALA A O 1
ATOM 751 N N . LYS A 1 91 ? -22.611 25.049 22.106 1.00 51.25 91 LYS A N 1
ATOM 752 C CA . LYS A 1 91 ? -22.102 26.007 21.083 1.00 51.25 91 LYS A CA 1
ATOM 753 C C . LYS A 1 91 ? -23.178 26.957 20.494 1.00 51.25 91 LYS A C 1
A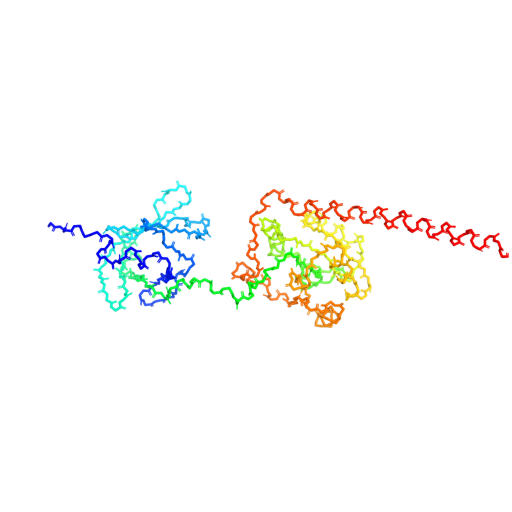TOM 755 O O . LYS A 1 91 ? -24.357 26.696 20.714 1.00 51.25 91 LYS A O 1
ATOM 760 N N . PRO A 1 92 ? -22.796 28.109 19.870 1.00 46.31 92 PRO A N 1
ATOM 761 C CA . PRO A 1 92 ? -23.680 29.273 19.649 1.00 46.31 92 PRO A CA 1
ATOM 762 C C . PRO A 1 92 ? -24.904 28.965 18.771 1.00 46.31 92 PRO A C 1
ATOM 764 O O . PRO A 1 92 ? -24.939 27.924 18.124 1.00 46.31 92 PRO A O 1
ATOM 767 N N . ASP A 1 93 ? -25.891 29.876 18.769 1.00 52.94 93 ASP A N 1
ATOM 768 C CA . ASP A 1 93 ? -27.294 29.721 18.313 1.00 52.94 93 ASP A CA 1
ATOM 769 C C . ASP A 1 93 ? -27.554 28.937 17.000 1.00 52.94 93 ASP A C 1
ATOM 771 O O . ASP A 1 93 ? -28.674 28.476 16.799 1.00 52.94 93 ASP A O 1
ATOM 775 N N . GLU A 1 94 ? -26.560 28.718 16.138 1.00 49.31 94 GLU A N 1
ATOM 776 C CA . GLU A 1 94 ? -26.646 27.894 14.919 1.00 49.31 94 GLU A CA 1
ATOM 777 C C . GLU A 1 94 ? -26.830 26.382 15.167 1.00 49.31 94 GLU A C 1
ATOM 779 O O . GLU A 1 94 ? -27.340 25.686 14.291 1.00 49.31 94 GLU A O 1
ATOM 784 N N . PHE A 1 95 ? -26.459 25.859 16.344 1.00 49.72 95 PHE A N 1
ATOM 785 C CA . PHE A 1 95 ? -26.600 24.427 16.684 1.00 49.72 95 PHE A CA 1
ATOM 786 C C . PHE A 1 95 ? -27.756 24.130 17.651 1.00 49.72 95 PHE A C 1
ATOM 788 O O . PHE A 1 95 ? -27.938 22.983 18.075 1.00 49.72 95 PHE A O 1
ATOM 795 N N . LYS A 1 96 ? -28.566 25.144 17.989 1.00 49.31 96 LYS A N 1
ATOM 796 C CA . LYS A 1 96 ? -29.780 24.958 18.793 1.00 49.31 96 LYS A CA 1
ATOM 797 C C . LYS A 1 96 ? -30.682 23.918 18.123 1.00 49.31 96 LYS A C 1
ATOM 799 O O . LYS A 1 96 ? -30.890 23.935 16.916 1.00 49.31 96 LYS A O 1
ATOM 804 N N . ASP A 1 97 ? -31.218 23.016 18.938 1.00 57.47 97 ASP A N 1
ATOM 805 C CA . ASP A 1 97 ? -32.234 22.017 18.568 1.00 57.47 97 ASP A CA 1
ATOM 806 C C . ASP A 1 97 ? -31.753 20.797 17.765 1.00 57.47 97 ASP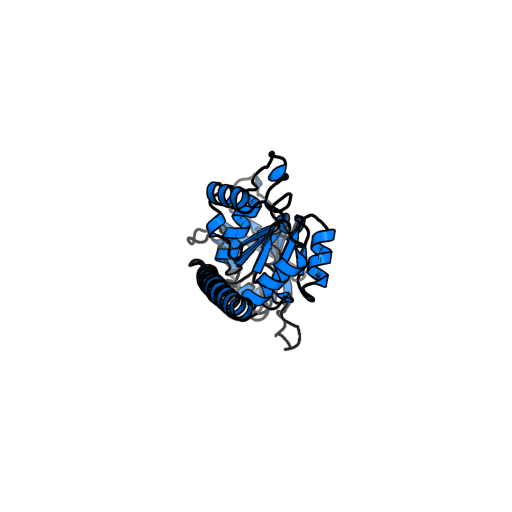 A C 1
ATOM 808 O O . ASP A 1 97 ? -32.569 19.949 17.392 1.00 57.47 97 ASP A O 1
ATOM 812 N N . GLN A 1 98 ? -30.441 20.613 17.583 1.00 67.12 98 GLN A N 1
ATOM 813 C CA . GLN A 1 98 ? -29.929 19.341 17.071 1.00 67.12 98 GLN A CA 1
ATOM 814 C C . GLN A 1 98 ? -30.099 18.232 18.117 1.00 67.12 98 GLN A C 1
ATOM 816 O O . GLN A 1 98 ? -29.548 18.279 19.219 1.00 67.12 98 GLN A O 1
ATOM 821 N N . CYS A 1 99 ? -30.891 17.225 17.751 1.00 77.69 99 CYS A N 1
ATOM 822 C CA . CYS A 1 99 ? -31.079 16.015 18.536 1.00 77.69 99 CYS A CA 1
ATOM 823 C C . CYS A 1 99 ? -30.246 14.886 17.940 1.00 77.69 99 CYS A C 1
ATOM 825 O O . CYS A 1 99 ? -30.235 14.674 16.724 1.00 77.69 99 CYS A O 1
ATOM 827 N N . PHE A 1 100 ? -29.612 14.121 18.811 1.00 85.12 100 PHE A N 1
ATOM 828 C CA . PHE A 1 100 ? -28.862 12.926 18.456 1.00 85.12 100 PHE A CA 1
ATOM 829 C C . PHE A 1 100 ? -29.499 11.723 19.119 1.00 85.12 100 PHE A C 1
ATOM 831 O O . PHE A 1 100 ? -30.228 11.873 20.101 1.00 85.12 100 PHE A O 1
ATOM 838 N N . TYR A 1 101 ? -29.212 10.529 18.621 1.00 83.75 101 TYR A N 1
ATOM 839 C CA . TYR A 1 101 ? -29.469 9.334 19.398 1.00 83.75 101 TYR A CA 1
ATOM 840 C C . TYR A 1 101 ? -28.304 8.357 19.357 1.00 83.75 101 TYR A C 1
ATOM 842 O O . TYR A 1 101 ? -27.563 8.264 18.378 1.00 83.75 101 TYR A O 1
ATOM 850 N N . LEU A 1 102 ? -28.205 7.595 20.441 1.00 84.25 102 LEU A N 1
ATOM 851 C CA . LEU A 1 102 ? -27.341 6.437 20.585 1.00 84.25 102 LEU A CA 1
ATOM 852 C C . LEU A 1 102 ? -28.212 5.179 20.608 1.00 84.25 102 LEU A C 1
ATOM 854 O O . LEU A 1 102 ? -29.200 5.118 21.349 1.00 84.25 102 LEU A O 1
ATOM 858 N N . THR A 1 103 ? -27.867 4.177 19.805 1.00 85.69 103 THR A N 1
ATOM 859 C CA . THR A 1 103 ? -28.582 2.895 19.793 1.00 85.69 103 THR A CA 1
ATOM 860 C C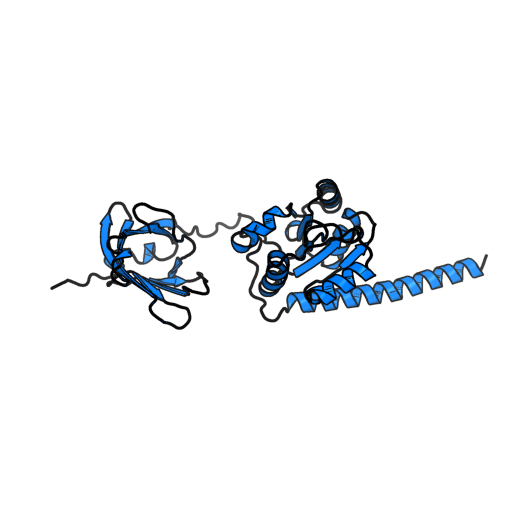 . THR A 1 103 ? -27.630 1.723 19.625 1.00 85.69 103 THR A C 1
ATOM 862 O O . THR A 1 103 ? -26.596 1.834 18.967 1.00 85.69 103 THR A O 1
ATOM 865 N N . GLN A 1 104 ? -27.982 0.595 20.236 1.00 84.06 104 GLN A N 1
ATOM 866 C CA . GLN A 1 104 ? -27.270 -0.653 20.028 1.00 84.06 104 GLN A CA 1
ATOM 867 C C . GLN A 1 104 ? -27.699 -1.245 18.683 1.00 84.06 104 GLN A C 1
ATOM 869 O O . GLN A 1 104 ? -28.880 -1.515 18.473 1.00 84.06 104 GLN A O 1
ATOM 874 N N . ILE A 1 105 ? -26.734 -1.490 17.799 1.00 82.75 105 ILE A N 1
ATOM 875 C CA . ILE A 1 105 ? -26.974 -2.077 16.471 1.00 82.75 105 ILE A CA 1
ATOM 876 C C . ILE A 1 105 ? -26.557 -3.548 16.378 1.00 82.75 105 ILE A C 1
ATOM 878 O O . ILE A 1 105 ? -26.838 -4.210 15.383 1.00 82.75 105 ILE A O 1
ATOM 882 N N . GLY A 1 106 ? -25.932 -4.096 17.423 1.00 77.81 106 GLY A N 1
ATOM 883 C CA . GLY A 1 106 ? -25.596 -5.515 17.483 1.00 77.81 106 GLY A CA 1
ATOM 884 C C . GLY A 1 106 ? -24.926 -5.932 18.788 1.00 77.81 106 GLY A C 1
ATOM 885 O O . GLY A 1 106 ? -24.551 -5.098 19.617 1.00 77.81 106 GLY A O 1
ATOM 886 N N . LYS A 1 107 ? -24.764 -7.245 18.965 1.00 72.38 107 LYS A N 1
ATOM 887 C CA . LYS A 1 107 ? -23.872 -7.829 19.973 1.00 72.38 107 LYS A CA 1
ATOM 888 C C . LYS A 1 107 ? -22.561 -8.223 19.302 1.00 72.38 107 LYS A C 1
ATOM 890 O O . LYS A 1 107 ? -22.574 -8.767 18.200 1.00 72.38 107 LYS A O 1
ATOM 895 N N . LEU A 1 108 ? -21.448 -7.982 19.983 1.00 61.66 108 LEU A N 1
ATOM 896 C CA . LEU A 1 108 ? -20.167 -8.605 19.693 1.00 61.66 108 LEU A CA 1
ATOM 897 C C . LEU A 1 108 ? -20.369 -10.111 19.830 1.00 61.66 108 LEU A C 1
ATOM 899 O O . LEU A 1 108 ? -20.555 -10.641 20.926 1.00 61.66 108 LEU A O 1
ATOM 903 N N . GLN A 1 109 ? -20.399 -10.798 18.696 1.00 50.56 109 GLN A N 1
ATOM 904 C CA . GLN A 1 109 ? -20.368 -12.247 18.693 1.00 50.56 109 GLN A CA 1
ATOM 905 C C . GLN A 1 109 ? -19.017 -12.668 19.278 1.00 50.56 109 GLN A C 1
ATOM 907 O O . GLN A 1 109 ? -17.970 -12.192 18.839 1.00 50.56 109 GLN A O 1
ATOM 912 N N . LYS A 1 110 ? -19.041 -13.539 20.296 1.00 43.69 110 LYS A N 1
ATOM 913 C CA . LYS A 1 110 ? -17.864 -14.338 20.650 1.00 43.69 110 LYS A CA 1
ATOM 914 C C . LYS A 1 110 ? -17.494 -15.083 19.377 1.00 43.69 110 LYS A C 1
ATOM 916 O O . LYS A 1 110 ? -18.325 -15.845 18.891 1.00 43.69 110 LYS A O 1
ATOM 921 N N . GLU A 1 111 ? -16.314 -14.800 18.833 1.00 39.00 111 GLU A N 1
ATOM 922 C CA . GLU A 1 111 ? -15.787 -15.466 17.646 1.00 39.00 111 GLU A CA 1
ATOM 923 C C . GLU A 1 111 ? -15.922 -16.981 17.848 1.00 39.00 111 GLU A C 1
ATOM 925 O O . GLU A 1 111 ? -15.194 -17.589 18.632 1.00 39.00 111 GLU A O 1
ATOM 930 N N . SER A 1 112 ? -16.904 -17.593 17.184 1.00 33.69 112 SER A N 1
ATOM 931 C CA . SER A 1 112 ? -16.832 -19.008 16.876 1.00 33.69 112 SER A CA 1
ATOM 932 C C . SER A 1 112 ? -15.671 -19.139 15.906 1.00 33.69 112 SER A C 1
ATOM 934 O O . SER A 1 112 ? -15.713 -18.576 14.809 1.00 33.69 112 SER A O 1
ATOM 936 N N . GLU A 1 113 ? -14.622 -19.819 16.350 1.00 45.22 113 GLU A N 1
ATOM 937 C CA . GLU A 1 113 ? -13.459 -20.215 15.568 1.00 45.22 113 GLU A CA 1
ATOM 938 C C . GLU A 1 113 ? -13.899 -21.014 14.333 1.00 45.22 113 GLU A C 1
ATOM 940 O O . GLU A 1 113 ? -13.952 -22.231 14.383 1.00 45.22 113 GLU A O 1
ATOM 945 N N . THR A 1 114 ? -14.277 -20.315 13.261 1.00 36.66 114 THR A N 1
ATOM 946 C CA . THR A 1 114 ? -14.217 -20.701 11.837 1.00 36.66 114 THR A CA 1
ATOM 947 C C . THR A 1 114 ? -14.832 -19.582 10.982 1.00 36.66 114 THR A C 1
ATOM 949 O O . THR A 1 114 ? -15.696 -19.818 10.142 1.00 36.66 114 THR A O 1
ATOM 952 N N . SER A 1 115 ? -14.413 -18.333 11.182 1.00 37.00 115 SER A N 1
ATOM 953 C CA . SER A 1 115 ? -14.370 -17.386 10.067 1.00 37.00 115 SER A CA 1
ATOM 954 C C . SER A 1 115 ? -12.899 -17.118 9.829 1.00 37.00 115 SER A C 1
ATOM 956 O O . SER A 1 115 ? -12.216 -16.658 10.748 1.00 37.00 115 SER A O 1
ATOM 958 N N . GLU A 1 116 ? -12.389 -17.458 8.650 1.00 39.97 116 GLU A N 1
ATOM 959 C CA . GLU A 1 116 ? -11.068 -17.010 8.232 1.00 39.97 116 GLU A CA 1
ATOM 960 C C . GLU A 1 116 ? -11.009 -15.502 8.467 1.00 39.97 116 GLU A C 1
ATOM 962 O O . GLU A 1 116 ? -11.750 -14.728 7.866 1.00 39.97 116 GLU A O 1
ATOM 967 N N . LYS A 1 117 ? -10.196 -15.099 9.444 1.00 43.12 117 LYS A N 1
ATOM 968 C CA . LYS A 1 117 ? -9.862 -13.705 9.703 1.00 43.12 117 LYS A CA 1
ATOM 969 C C . LYS A 1 117 ? -9.385 -13.177 8.358 1.00 43.12 117 LYS A C 1
ATOM 971 O O . LYS A 1 117 ? -8.328 -13.632 7.925 1.00 43.12 117 LYS A O 1
ATOM 976 N N . GLU A 1 118 ? -10.156 -12.326 7.677 1.00 52.53 118 GLU A N 1
ATOM 977 C CA . GLU A 1 118 ? -9.712 -11.770 6.398 1.00 52.53 118 GLU A CA 1
ATOM 978 C C . GLU A 1 118 ? -8.358 -11.111 6.653 1.00 52.53 118 GLU A C 1
ATOM 980 O O . GLU A 1 118 ? -8.242 -10.091 7.338 1.00 52.53 118 GLU A O 1
ATOM 985 N N . GLU A 1 119 ? -7.297 -11.781 6.211 1.00 71.25 119 GLU A N 1
ATOM 986 C CA . GLU A 1 119 ? -5.953 -11.372 6.553 1.00 71.25 119 GLU A CA 1
ATOM 987 C C . GLU A 1 119 ? -5.659 -10.122 5.731 1.00 71.25 119 GLU A C 1
ATOM 989 O O . GLU A 1 119 ? -5.592 -10.179 4.503 1.00 71.25 119 GLU A O 1
ATOM 994 N N . GLY A 1 120 ? -5.568 -8.977 6.412 1.00 90.19 120 GLY A N 1
ATOM 995 C CA . GLY A 1 120 ? -5.314 -7.689 5.774 1.00 90.19 120 GLY A CA 1
ATOM 996 C C . GLY A 1 120 ? -4.006 -7.665 4.981 1.00 90.19 120 GLY A C 1
ATOM 997 O O . GLY A 1 120 ? -3.121 -8.514 5.140 1.00 90.19 120 GLY A O 1
ATOM 998 N N . VAL A 1 121 ? -3.877 -6.648 4.135 1.00 96.38 121 VAL A N 1
ATOM 999 C CA . VAL A 1 121 ? -2.708 -6.450 3.281 1.00 96.38 121 VAL A CA 1
ATOM 1000 C C . VAL A 1 121 ? -1.467 -6.192 4.138 1.00 96.38 121 VAL A C 1
ATOM 1002 O O . VAL A 1 121 ? -1.501 -5.521 5.169 1.00 96.38 121 VAL A O 1
ATOM 1005 N N . ARG A 1 122 ? -0.345 -6.763 3.708 1.00 97.19 122 ARG A N 1
ATOM 1006 C CA . ARG A 1 122 ? 0.981 -6.670 4.331 1.00 97.19 122 ARG A CA 1
ATOM 1007 C C . ARG A 1 122 ? 2.022 -6.042 3.410 1.00 97.19 122 ARG A C 1
ATOM 1009 O O . ARG A 1 122 ? 3.009 -5.508 3.916 1.00 97.19 122 ARG A O 1
ATOM 1016 N N . LEU A 1 123 ? 1.785 -6.118 2.104 1.00 98.44 123 LEU A N 1
ATOM 1017 C CA . LEU A 1 123 ? 2.580 -5.504 1.051 1.00 98.44 123 LEU A CA 1
ATOM 1018 C C . LEU A 1 123 ? 1.640 -4.919 -0.006 1.00 98.44 123 LEU A C 1
ATOM 1020 O O . LEU A 1 123 ? 0.755 -5.626 -0.488 1.00 98.44 123 LEU A O 1
ATOM 1024 N N . VAL A 1 124 ? 1.876 -3.670 -0.399 1.00 98.75 124 VAL A N 1
ATOM 1025 C CA . VAL A 1 124 ? 1.285 -3.079 -1.606 1.00 98.75 124 VAL A CA 1
ATOM 1026 C C . VAL A 1 124 ? 2.368 -2.975 -2.676 1.00 98.75 124 VAL A C 1
ATOM 1028 O O . VAL A 1 124 ? 3.413 -2.379 -2.439 1.00 98.75 124 VAL A O 1
ATOM 1031 N N . VAL A 1 125 ? 2.141 -3.572 -3.840 1.00 98.81 125 VAL A N 1
ATOM 1032 C CA . VAL A 1 125 ? 3.001 -3.459 -5.018 1.00 98.81 125 VAL A CA 1
ATOM 1033 C C . VAL A 1 125 ? 2.364 -2.451 -5.964 1.00 98.81 125 VAL A C 1
ATOM 1035 O O . VAL A 1 125 ? 1.225 -2.632 -6.392 1.00 98.81 125 VAL A O 1
ATOM 1038 N N . TRP A 1 126 ? 3.100 -1.391 -6.263 1.00 98.75 126 TRP A N 1
ATOM 1039 C CA . TRP A 1 126 ? 2.618 -0.238 -7.008 1.00 98.75 126 TRP A CA 1
ATOM 1040 C C . TRP A 1 126 ? 3.129 -0.261 -8.445 1.00 98.75 126 TRP A C 1
ATOM 1042 O O . TRP A 1 126 ? 4.339 -0.392 -8.665 1.00 98.75 126 TRP A O 1
ATOM 1052 N N . ASP A 1 127 ? 2.230 -0.063 -9.407 1.00 98.50 127 ASP A N 1
ATOM 1053 C CA . ASP A 1 127 ? 2.603 0.640 -10.629 1.00 98.50 127 ASP A CA 1
ATOM 1054 C C . ASP A 1 127 ? 2.811 2.136 -10.366 1.00 98.50 127 ASP A C 1
ATOM 1056 O O . ASP A 1 127 ? 2.393 2.664 -9.333 1.00 98.50 127 ASP A O 1
ATOM 1060 N N . LEU A 1 128 ? 3.477 2.810 -11.300 1.00 98.25 128 LEU A N 1
ATOM 1061 C CA . LEU A 1 128 ? 3.838 4.211 -11.203 1.00 98.25 128 LEU A CA 1
ATOM 1062 C C . LEU A 1 128 ? 3.048 5.101 -12.165 1.00 98.25 128 LEU A C 1
ATOM 1064 O O . LEU A 1 128 ? 2.276 5.928 -11.680 1.00 98.25 128 LEU A O 1
ATOM 1068 N N . ASP A 1 129 ? 3.217 4.925 -13.478 1.00 97.44 129 ASP A N 1
ATOM 1069 C CA . ASP A 1 129 ? 2.510 5.717 -14.495 1.00 97.44 129 ASP A CA 1
ATOM 1070 C C . ASP A 1 129 ? 0.996 5.522 -14.373 1.00 97.44 129 ASP A C 1
ATOM 1072 O O . ASP A 1 129 ? 0.536 4.419 -14.092 1.00 97.44 129 ASP A O 1
ATOM 1076 N N . ASP A 1 130 ? 0.251 6.627 -14.449 1.00 95.94 130 ASP A N 1
ATOM 1077 C CA . ASP A 1 130 ? -1.211 6.726 -14.260 1.00 95.94 130 ASP A CA 1
ATOM 1078 C C . ASP A 1 130 ? -1.803 6.063 -12.991 1.00 95.94 130 ASP A C 1
ATOM 1080 O O . ASP A 1 130 ? -3.019 6.037 -12.775 1.00 95.94 130 ASP A O 1
ATOM 1084 N N . THR A 1 131 ? -0.943 5.619 -12.071 1.00 95.81 131 THR A N 1
ATOM 1085 C CA . THR A 1 131 ? -1.300 4.950 -10.819 1.00 95.81 131 THR A CA 1
ATOM 1086 C C . THR A 1 131 ? -0.773 5.729 -9.614 1.00 95.81 131 THR A C 1
ATOM 1088 O O . THR A 1 131 ? -1.554 6.282 -8.831 1.00 95.81 131 THR A O 1
ATOM 1091 N N . PHE A 1 132 ? 0.552 5.793 -9.449 1.00 96.56 132 PHE A N 1
ATOM 1092 C CA . PHE A 1 132 ? 1.212 6.492 -8.343 1.00 96.56 132 PHE A CA 1
ATOM 1093 C C . PHE A 1 132 ? 1.348 7.996 -8.606 1.00 96.56 132 PHE A C 1
ATOM 1095 O O . PHE A 1 132 ? 1.279 8.797 -7.671 1.00 96.56 132 PHE A O 1
ATOM 1102 N N . TRP A 1 133 ? 1.512 8.373 -9.871 1.00 95.25 133 TRP A N 1
ATOM 1103 C CA . TRP A 1 133 ? 1.423 9.736 -10.393 1.00 95.25 133 TRP A CA 1
ATOM 1104 C C . TRP A 1 133 ? 0.500 9.757 -11.617 1.00 95.25 133 TRP A C 1
ATOM 1106 O O . TRP A 1 133 ? 0.105 8.706 -12.106 1.00 95.25 133 TRP A O 1
ATOM 1116 N N . GLU A 1 134 ? 0.125 10.942 -12.094 1.00 94.88 134 GLU A N 1
ATOM 1117 C CA . GLU A 1 134 ? -0.606 11.078 -13.364 1.00 94.88 134 GLU A CA 1
ATOM 1118 C C . GLU A 1 134 ? 0.384 11.261 -14.516 1.00 94.88 134 GLU A C 1
ATOM 1120 O O . GLU A 1 134 ? 1.356 12.007 -14.359 1.00 94.88 134 GLU A O 1
ATOM 1125 N N . GLY A 1 135 ? 0.108 10.645 -15.664 1.00 94.75 135 GLY A N 1
ATOM 1126 C CA . GLY A 1 135 ? 0.939 10.702 -16.861 1.00 94.75 135 GLY A CA 1
ATOM 1127 C C . GLY A 1 135 ? 1.994 9.598 -16.929 1.00 94.75 135 GLY A C 1
ATOM 1128 O O . GLY A 1 135 ? 2.192 8.829 -15.986 1.00 94.75 135 GLY A O 1
ATOM 1129 N N . THR A 1 136 ? 2.695 9.563 -18.064 1.00 94.81 136 THR A N 1
ATOM 1130 C CA . THR A 1 136 ? 3.727 8.570 -18.380 1.00 94.81 136 THR A CA 1
ATOM 1131 C C . THR A 1 136 ? 5.118 9.204 -18.360 1.00 94.81 136 THR A C 1
ATOM 1133 O O . THR A 1 136 ? 5.399 10.137 -19.118 1.00 94.81 136 THR A O 1
ATOM 1136 N N . LEU A 1 137 ? 6.027 8.683 -17.530 1.00 92.31 137 LEU A N 1
ATOM 1137 C CA . LEU A 1 137 ? 7.367 9.251 -17.334 1.00 92.31 137 LEU A CA 1
ATOM 1138 C C . LEU A 1 137 ? 8.170 9.349 -18.641 1.00 92.31 137 LEU A C 1
ATOM 1140 O O . LEU A 1 137 ? 8.831 10.361 -18.876 1.00 92.31 137 LEU A O 1
ATOM 1144 N N . SER A 1 138 ? 8.089 8.342 -19.518 1.00 90.44 138 SER A N 1
ATOM 1145 C CA . SER A 1 138 ? 8.783 8.359 -20.815 1.00 90.44 138 SER A CA 1
ATOM 1146 C C . SER A 1 138 ? 8.226 9.379 -21.814 1.00 90.44 138 SER A C 1
ATOM 1148 O O . SER A 1 138 ? 8.914 9.719 -22.774 1.00 90.44 138 SER A O 1
ATOM 1150 N N . GLU A 1 139 ? 7.001 9.865 -21.601 1.00 90.12 139 GLU A N 1
ATOM 1151 C CA . GLU A 1 139 ? 6.353 10.889 -22.433 1.00 90.12 139 GLU A CA 1
ATOM 1152 C C . GLU A 1 139 ? 6.596 12.317 -21.906 1.00 90.12 139 GLU A C 1
ATOM 1154 O O . GLU A 1 139 ? 6.356 13.294 -22.613 1.00 90.12 139 GLU A O 1
ATOM 1159 N N . GLY A 1 140 ? 7.153 12.451 -20.696 1.00 84.19 140 GLY A N 1
ATOM 1160 C CA . GLY A 1 140 ? 7.729 13.688 -20.159 1.00 84.19 140 GLY A CA 1
ATOM 1161 C C . GLY A 1 140 ? 6.797 14.552 -19.305 1.00 84.19 140 GLY A C 1
ATOM 1162 O O . GLY A 1 140 ? 7.284 15.256 -18.418 1.00 84.19 140 GLY A O 1
ATOM 1163 N N . GLU A 1 141 ? 5.480 14.495 -19.501 1.00 85.19 141 GLU A N 1
ATOM 1164 C CA . GLU A 1 141 ? 4.519 15.182 -18.630 1.00 85.19 141 GLU A CA 1
ATOM 1165 C C . GLU A 1 141 ? 3.998 14.237 -17.545 1.00 85.19 141 GLU A C 1
ATOM 1167 O O . GLU A 1 141 ? 3.150 13.388 -17.805 1.00 85.19 141 GLU A O 1
ATOM 1172 N N . ILE A 1 142 ? 4.476 14.420 -16.309 1.00 91.75 142 ILE A N 1
ATOM 1173 C CA . ILE A 1 142 ? 3.947 13.718 -15.133 1.00 91.75 142 ILE A CA 1
ATOM 1174 C C . ILE A 1 142 ? 3.590 14.676 -14.002 1.00 91.75 142 ILE A C 1
ATOM 1176 O O . ILE A 1 142 ? 4.264 15.689 -13.778 1.00 91.75 142 ILE A O 1
ATOM 1180 N N . LYS A 1 143 ? 2.539 14.340 -13.251 1.00 90.38 143 LYS A N 1
ATOM 1181 C CA . LYS A 1 143 ? 2.089 15.098 -12.078 1.00 90.38 143 LYS A CA 1
ATOM 1182 C C . LYS A 1 143 ? 2.133 14.222 -10.828 1.00 90.38 143 LYS A C 1
ATOM 1184 O O . LYS A 1 143 ? 1.359 13.270 -10.719 1.00 90.38 143 LYS A O 1
ATOM 1189 N N . PRO A 1 144 ? 3.002 14.551 -9.856 1.00 87.19 144 PRO A N 1
ATOM 1190 C CA . PRO A 1 144 ? 3.007 13.884 -8.564 1.00 87.19 144 PRO A CA 1
ATOM 1191 C C . PRO A 1 144 ? 1.649 13.973 -7.872 1.00 87.19 144 PRO A C 1
ATOM 1193 O O . PRO A 1 144 ? 1.016 15.031 -7.853 1.00 87.19 144 PRO A O 1
ATOM 1196 N N . ARG A 1 145 ? 1.253 12.880 -7.226 1.00 87.31 145 ARG A N 1
ATOM 1197 C CA . ARG A 1 145 ? 0.035 12.801 -6.428 1.00 87.31 145 ARG A CA 1
ATOM 1198 C C . ARG A 1 145 ? 0.373 12.813 -4.934 1.00 87.31 145 ARG A C 1
ATOM 1200 O O . ARG A 1 145 ? 1.194 12.035 -4.459 1.00 87.31 145 ARG A O 1
ATOM 1207 N N . LEU A 1 146 ? -0.227 13.728 -4.170 1.00 83.31 146 LEU A N 1
ATOM 1208 C CA . LEU A 1 146 ? 0.048 13.842 -2.728 1.00 83.31 146 LEU A CA 1
ATOM 1209 C C . LEU A 1 146 ? -0.632 12.739 -1.903 1.00 83.31 146 LEU A C 1
ATOM 1211 O O . LEU A 1 146 ? -0.116 12.353 -0.854 1.00 83.31 146 LEU A O 1
ATOM 1215 N N . ASP A 1 147 ? -1.774 12.230 -2.363 1.00 85.31 147 ASP A N 1
ATOM 1216 C CA . ASP A 1 147 ? -2.524 11.156 -1.706 1.00 85.31 147 ASP A CA 1
ATOM 1217 C C . ASP A 1 147 ? -1.757 9.826 -1.722 1.00 85.31 147 ASP A C 1
ATOM 1219 O O . ASP A 1 147 ? -1.708 9.148 -0.695 1.00 85.31 147 ASP A O 1
ATOM 1223 N N . THR A 1 148 ? -1.080 9.491 -2.824 1.00 90.31 148 THR A N 1
ATOM 1224 C CA . THR A 1 148 ? -0.244 8.282 -2.943 1.00 90.31 148 THR A CA 1
ATOM 1225 C C . THR A 1 148 ? 1.005 8.360 -2.061 1.00 90.31 148 THR A C 1
ATOM 1227 O O . THR A 1 148 ? 1.307 7.411 -1.332 1.00 90.31 148 THR A O 1
ATOM 1230 N N . LEU A 1 149 ? 1.680 9.516 -2.027 1.00 88.81 149 LEU A N 1
ATOM 1231 C CA . LEU A 1 149 ? 2.806 9.781 -1.119 1.00 88.81 149 LEU A CA 1
ATOM 1232 C C . LEU A 1 149 ? 2.397 9.643 0.354 1.00 88.81 149 LEU A C 1
ATOM 1234 O O . LEU A 1 149 ? 3.109 9.028 1.154 1.00 88.81 149 LEU A O 1
ATOM 1238 N N . HIS A 1 150 ? 1.247 10.214 0.721 1.00 87.81 150 HIS A N 1
ATOM 1239 C CA . HIS A 1 150 ? 0.707 10.109 2.072 1.00 87.81 150 HIS A CA 1
ATOM 1240 C C . HIS A 1 150 ? 0.352 8.659 2.421 1.00 87.81 150 HIS A C 1
ATOM 1242 O O . HIS A 1 150 ? 0.725 8.183 3.495 1.00 87.81 150 HIS A O 1
ATOM 1248 N N . MET A 1 151 ? -0.299 7.944 1.500 1.00 94.94 151 MET A N 1
ATOM 1249 C CA . MET A 1 151 ? -0.679 6.548 1.688 1.00 94.94 151 MET A CA 1
ATOM 1250 C C . MET A 1 151 ? 0.540 5.667 1.959 1.00 94.94 151 MET A C 1
ATOM 1252 O O . MET A 1 151 ? 0.545 4.961 2.959 1.00 94.94 151 MET A O 1
ATOM 1256 N N . VAL A 1 152 ? 1.604 5.734 1.152 1.00 95.94 152 VAL A N 1
ATOM 1257 C CA . VAL A 1 152 ? 2.804 4.897 1.358 1.00 95.94 152 VAL A CA 1
ATOM 1258 C C . VAL A 1 152 ? 3.420 5.107 2.746 1.00 95.94 152 VAL A C 1
ATOM 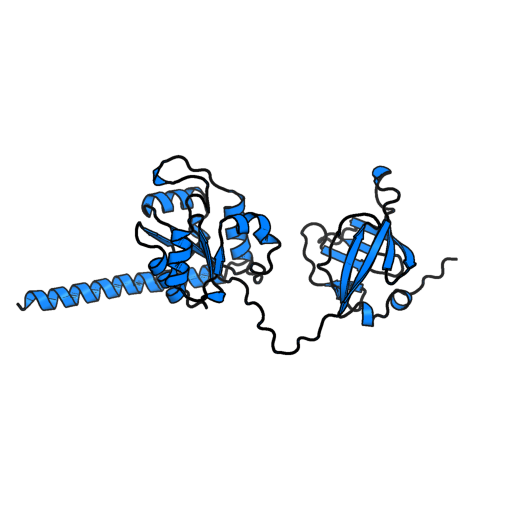1260 O O . VAL A 1 152 ? 3.737 4.140 3.444 1.00 95.94 152 VAL A O 1
ATOM 1263 N N . ARG A 1 153 ? 3.551 6.362 3.187 1.00 91.44 153 ARG A N 1
ATOM 1264 C CA . ARG A 1 153 ? 4.131 6.686 4.501 1.00 91.44 153 ARG A CA 1
ATOM 1265 C C . ARG A 1 153 ? 3.256 6.210 5.654 1.00 91.44 153 ARG A C 1
ATOM 1267 O O . ARG A 1 153 ? 3.772 5.678 6.638 1.00 91.44 153 ARG A O 1
ATOM 1274 N N . GLU A 1 154 ? 1.944 6.357 5.530 1.00 92.50 154 GLU A N 1
ATOM 1275 C CA . GLU A 1 154 ? 1.021 5.917 6.571 1.00 92.50 154 GLU A CA 1
ATOM 1276 C C . GLU A 1 154 ? 0.854 4.391 6.592 1.00 92.50 154 GLU A C 1
ATOM 1278 O O . GLU A 1 154 ? 0.775 3.793 7.663 1.00 92.50 154 GLU A O 1
ATOM 1283 N N . LEU A 1 155 ? 0.933 3.716 5.443 1.00 95.81 155 LEU A N 1
ATOM 1284 C CA . LEU A 1 155 ? 1.047 2.257 5.391 1.00 95.81 155 LEU A CA 1
ATOM 1285 C C . LEU A 1 155 ? 2.306 1.776 6.129 1.00 95.81 155 LEU A C 1
ATOM 1287 O O . LEU A 1 155 ? 2.214 0.857 6.949 1.00 95.81 155 LEU A O 1
ATOM 1291 N N . ASN A 1 156 ? 3.447 2.450 5.950 1.00 92.44 156 ASN A N 1
ATOM 1292 C CA . ASN A 1 156 ? 4.669 2.143 6.700 1.00 92.44 156 ASN A CA 1
ATOM 1293 C C . ASN A 1 156 ? 4.478 2.331 8.219 1.00 92.44 156 ASN A C 1
ATOM 1295 O O . ASN A 1 156 ? 4.919 1.480 8.998 1.00 92.44 156 ASN A O 1
ATOM 1299 N N . ASN A 1 157 ? 3.753 3.370 8.655 1.00 90.00 157 ASN A N 1
ATOM 1300 C CA . ASN A 1 157 ? 3.358 3.557 10.061 1.00 90.00 157 ASN A CA 1
ATOM 1301 C C . ASN A 1 157 ? 2.415 2.461 10.581 1.00 90.00 157 ASN A C 1
ATOM 1303 O O . ASN A 1 157 ? 2.325 2.262 11.793 1.00 90.00 157 ASN A O 1
ATOM 1307 N N . ARG A 1 158 ? 1.734 1.735 9.690 1.00 91.69 158 ARG A N 1
ATOM 1308 C CA . ARG A 1 158 ? 0.850 0.593 9.984 1.00 91.69 158 ARG A CA 1
ATOM 1309 C C . ARG A 1 158 ? 1.519 -0.761 9.735 1.00 91.69 158 ARG A C 1
ATOM 1311 O O . ARG A 1 158 ? 0.844 -1.795 9.714 1.00 91.69 158 ARG A O 1
ATOM 1318 N N . GLY A 1 159 ? 2.838 -0.780 9.534 1.00 93.44 159 GLY A N 1
ATOM 1319 C CA . GLY A 1 159 ? 3.583 -2.010 9.284 1.00 93.44 159 GLY A CA 1
ATOM 1320 C C . GLY A 1 159 ? 3.133 -2.729 8.009 1.00 93.44 159 GLY A C 1
ATOM 1321 O O . GLY A 1 159 ? 3.237 -3.956 7.938 1.00 93.44 159 GLY A O 1
ATOM 1322 N N . ILE A 1 160 ? 2.610 -1.992 7.030 1.00 97.69 160 ILE A N 1
ATOM 1323 C CA . ILE A 1 160 ? 2.309 -2.445 5.672 1.00 97.69 160 ILE A CA 1
ATOM 1324 C C . ILE A 1 160 ? 3.368 -1.808 4.779 1.00 97.69 160 ILE A C 1
ATOM 1326 O O . ILE A 1 160 ? 3.472 -0.589 4.714 1.00 97.69 160 ILE A O 1
ATOM 1330 N N . VAL A 1 161 ? 4.193 -2.621 4.131 1.00 98.06 161 VAL A N 1
ATOM 1331 C CA . VAL A 1 161 ? 5.286 -2.099 3.297 1.00 98.06 161 VAL A CA 1
ATOM 1332 C C . VAL A 1 161 ? 4.830 -1.888 1.859 1.00 98.06 161 VAL A C 1
ATOM 1334 O O . VAL A 1 161 ? 3.826 -2.460 1.434 1.00 98.06 161 VAL A O 1
ATOM 1337 N N . SER A 1 162 ? 5.571 -1.073 1.111 1.00 98.62 162 SER A N 1
ATOM 1338 C CA . SER A 1 162 ? 5.305 -0.814 -0.305 1.00 98.62 162 SER A CA 1
ATOM 1339 C C . SER A 1 162 ? 6.475 -1.253 -1.182 1.00 98.62 162 SER A C 1
ATOM 1341 O O . SER A 1 162 ? 7.627 -1.020 -0.821 1.00 98.62 162 SER A O 1
ATOM 1343 N N . ALA A 1 163 ? 6.176 -1.847 -2.335 1.00 98.69 163 ALA A N 1
ATOM 1344 C CA . ALA A 1 163 ? 7.133 -2.197 -3.382 1.00 98.69 163 ALA A CA 1
ATOM 1345 C C . ALA A 1 163 ? 6.728 -1.630 -4.740 1.00 98.69 163 ALA A C 1
ATOM 1347 O O . ALA A 1 163 ? 5.599 -1.174 -4.906 1.00 98.69 163 ALA A O 1
ATOM 1348 N N . ILE A 1 164 ? 7.646 -1.656 -5.705 1.00 98.75 164 ILE A N 1
ATOM 1349 C CA . ILE A 1 164 ? 7.434 -1.075 -7.037 1.00 98.75 164 ILE A CA 1
ATOM 1350 C C . ILE A 1 164 ? 7.519 -2.175 -8.093 1.00 98.75 164 ILE A C 1
ATOM 1352 O O . ILE A 1 164 ? 8.494 -2.928 -8.125 1.00 98.75 164 ILE A O 1
ATOM 1356 N N . CYS A 1 165 ? 6.534 -2.221 -8.989 1.00 98.56 165 CYS A N 1
ATOM 1357 C CA . CYS A 1 165 ? 6.595 -2.983 -10.232 1.00 98.56 165 CYS A CA 1
ATOM 1358 C C . CYS A 1 165 ? 6.073 -2.131 -11.398 1.00 98.56 165 CYS A C 1
ATOM 1360 O O . CYS A 1 165 ? 4.864 -2.014 -11.610 1.00 98.56 165 CYS A O 1
ATOM 1362 N N . SER A 1 166 ? 6.992 -1.541 -12.165 1.00 98.00 166 SER A N 1
ATOM 1363 C CA . SER A 1 166 ? 6.650 -0.594 -13.232 1.00 98.00 166 SER A CA 1
ATOM 1364 C C . SER A 1 166 ? 7.494 -0.794 -14.489 1.00 98.00 166 SER A C 1
ATOM 1366 O O . SER A 1 166 ? 8.664 -1.187 -14.426 1.00 98.00 166 SER A O 1
ATOM 1368 N N . LYS A 1 167 ? 6.881 -0.518 -15.644 1.00 97.12 167 LYS A N 1
ATOM 1369 C CA . LYS A 1 167 ? 7.510 -0.597 -16.965 1.00 97.12 167 LYS A CA 1
ATOM 1370 C C . LYS A 1 167 ? 8.149 0.740 -17.308 1.00 97.12 167 LYS A C 1
ATOM 1372 O O . LYS A 1 167 ? 7.530 1.577 -17.941 1.00 97.12 167 LYS A O 1
ATOM 1377 N N . ASN A 1 168 ? 9.382 0.929 -16.849 1.00 97.06 168 ASN A N 1
ATOM 1378 C CA . ASN A 1 168 ? 10.099 2.191 -16.981 1.00 97.06 168 ASN A CA 1
ATOM 1379 C C . ASN A 1 168 ? 11.623 1.995 -17.046 1.00 97.06 168 ASN A C 1
ATOM 1381 O O . ASN A 1 168 ? 12.146 0.898 -16.817 1.00 97.06 168 ASN A O 1
ATOM 1385 N N . THR A 1 169 ? 12.355 3.082 -17.312 1.00 97.00 169 THR A N 1
ATOM 1386 C CA . THR A 1 169 ? 13.817 3.133 -17.160 1.00 97.00 169 THR A CA 1
ATOM 1387 C C . THR A 1 169 ? 14.185 3.310 -15.686 1.00 97.00 169 THR A C 1
ATOM 1389 O O . THR A 1 169 ? 13.826 4.312 -15.065 1.00 97.00 169 THR A O 1
ATOM 1392 N N . TYR A 1 170 ? 14.938 2.357 -15.122 1.00 96.75 170 TYR A N 1
ATOM 1393 C CA . TYR A 1 170 ? 15.295 2.338 -13.694 1.00 96.75 170 TYR A CA 1
ATOM 1394 C C . TYR A 1 170 ? 15.940 3.644 -13.217 1.00 96.75 170 TYR A C 1
ATOM 1396 O O . TYR A 1 170 ? 15.540 4.185 -12.190 1.00 96.75 170 TYR A O 1
ATOM 1404 N N . LYS A 1 171 ? 16.928 4.152 -13.967 1.00 96.94 171 LYS A N 1
ATOM 1405 C CA . LYS A 1 171 ? 17.684 5.355 -13.600 1.00 96.94 171 LYS A CA 1
ATOM 1406 C C . LYS A 1 171 ? 16.764 6.570 -13.452 1.00 96.94 171 LYS A C 1
ATOM 1408 O O . LYS A 1 171 ? 16.722 7.161 -12.378 1.00 96.94 171 LYS A O 1
ATOM 1413 N N . ASP A 1 172 ? 15.992 6.873 -14.490 1.00 96.06 172 ASP A N 1
ATOM 1414 C CA . ASP A 1 172 ? 15.123 8.054 -14.536 1.00 96.06 172 ASP A CA 1
ATOM 1415 C C . ASP A 1 172 ? 14.025 7.975 -13.463 1.00 96.06 172 ASP A C 1
ATOM 1417 O O . ASP A 1 172 ? 13.762 8.936 -12.740 1.00 96.06 172 ASP A O 1
ATOM 1421 N N . THR A 1 173 ? 13.447 6.784 -13.290 1.00 96.94 173 THR A N 1
ATOM 1422 C CA . THR A 1 173 ? 12.416 6.514 -12.276 1.00 96.94 173 THR A CA 1
ATOM 1423 C C . THR A 1 173 ? 12.951 6.702 -10.864 1.00 96.94 173 THR A C 1
ATOM 1425 O O . THR A 1 173 ? 12.311 7.337 -10.022 1.00 96.94 173 THR A O 1
ATOM 1428 N N . ARG A 1 174 ? 14.139 6.156 -10.589 1.00 97.19 174 ARG A N 1
ATOM 1429 C CA . ARG A 1 174 ? 14.788 6.276 -9.287 1.00 97.19 174 ARG A CA 1
ATOM 1430 C C . ARG A 1 174 ? 15.117 7.732 -8.975 1.00 97.19 174 ARG A C 1
ATOM 1432 O O . ARG A 1 174 ? 14.762 8.197 -7.897 1.00 97.19 174 ARG A O 1
ATOM 1439 N N . GLU A 1 175 ? 15.740 8.450 -9.909 1.00 95.69 175 GLU A N 1
ATOM 1440 C CA . GLU A 1 175 ? 16.058 9.874 -9.744 1.00 95.69 175 GLU A CA 1
ATOM 1441 C C . GLU A 1 175 ? 14.792 10.698 -9.455 1.00 95.69 175 GLU A C 1
ATOM 1443 O O . GLU A 1 175 ? 14.795 11.579 -8.591 1.00 95.69 175 GLU A O 1
ATOM 1448 N N . PHE A 1 176 ? 13.676 10.381 -10.118 1.00 94.25 176 PHE A N 1
ATOM 1449 C CA . PHE A 1 176 ? 12.399 11.045 -9.876 1.00 94.25 176 PHE A CA 1
ATOM 1450 C C . PHE A 1 176 ? 11.819 10.748 -8.480 1.00 94.25 176 PHE A C 1
ATOM 1452 O O . PHE A 1 176 ? 11.461 11.673 -7.746 1.00 94.25 176 PHE A O 1
ATOM 1459 N N . LEU A 1 177 ? 11.786 9.479 -8.060 1.00 94.69 177 LEU A N 1
ATOM 1460 C CA . LEU A 1 177 ? 11.328 9.073 -6.722 1.00 94.69 177 LEU A CA 1
ATOM 1461 C C . LEU A 1 177 ? 12.224 9.621 -5.595 1.00 94.69 177 LEU A C 1
ATOM 1463 O O . LEU A 1 177 ? 11.730 9.931 -4.505 1.00 94.69 177 LEU A O 1
ATOM 1467 N N . GLU A 1 178 ? 13.530 9.757 -5.842 1.00 94.38 178 GLU A N 1
ATOM 1468 C CA . GLU A 1 178 ? 14.482 10.397 -4.927 1.00 94.38 178 GLU A CA 1
ATOM 1469 C C . GLU A 1 178 ? 14.200 11.902 -4.804 1.00 94.38 178 GLU A C 1
ATOM 1471 O O . GLU A 1 178 ? 14.126 12.413 -3.685 1.00 94.38 178 GLU A O 1
ATOM 1476 N N . ARG A 1 179 ? 13.933 12.604 -5.917 1.00 90.69 179 ARG A N 1
ATOM 1477 C CA . ARG A 1 179 ? 13.525 14.024 -5.910 1.00 90.69 179 ARG A CA 1
ATOM 1478 C C . ARG A 1 179 ? 12.195 14.264 -5.193 1.00 90.69 179 ARG A C 1
ATOM 1480 O O . ARG A 1 179 ? 12.044 15.293 -4.540 1.00 90.69 179 ARG A O 1
ATOM 1487 N N . MET A 1 180 ? 11.253 13.325 -5.281 1.00 87.75 180 MET A N 1
ATOM 1488 C CA . MET A 1 180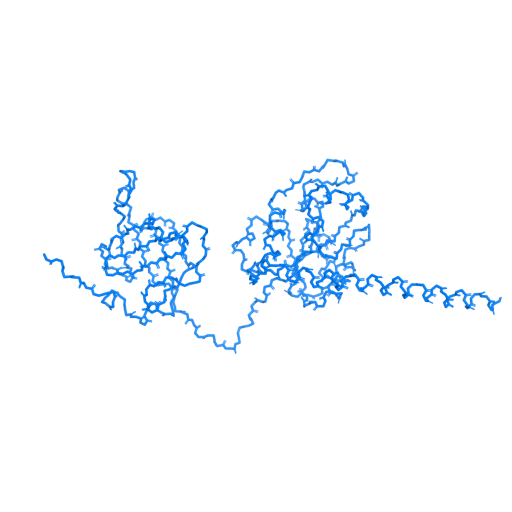 ? 10.002 13.362 -4.508 1.00 87.75 180 MET A CA 1
ATOM 1489 C C . MET A 1 180 ? 10.190 12.986 -3.028 1.00 87.75 180 MET A C 1
ATOM 1491 O O . MET A 1 180 ? 9.269 13.150 -2.226 1.00 87.75 180 MET A O 1
ATOM 1495 N N . GLY A 1 181 ? 11.365 12.479 -2.643 1.00 91.62 181 GLY A N 1
ATOM 1496 C CA . GLY A 1 181 ? 11.669 12.092 -1.267 1.00 91.62 181 GLY A CA 1
ATOM 1497 C C . GLY A 1 181 ? 10.893 10.864 -0.783 1.00 91.62 181 GLY A C 1
ATOM 1498 O O . GLY A 1 181 ? 10.601 10.773 0.409 1.00 91.62 181 GLY A O 1
ATOM 1499 N N . VAL A 1 182 ? 10.533 9.947 -1.689 1.00 94.12 182 VAL A N 1
ATOM 1500 C CA . VAL A 1 182 ? 9.750 8.734 -1.374 1.00 94.12 182 VAL A CA 1
ATOM 1501 C C . VAL A 1 182 ? 10.483 7.436 -1.714 1.00 94.12 182 VAL A C 1
ATOM 1503 O O . VAL A 1 182 ? 10.093 6.378 -1.239 1.00 94.12 182 VAL A O 1
ATOM 1506 N N . TRP A 1 183 ? 11.598 7.486 -2.455 1.00 96.50 183 TRP A N 1
ATOM 1507 C CA . TRP A 1 183 ? 12.407 6.293 -2.764 1.00 96.50 183 TRP A CA 1
ATOM 1508 C C . TRP A 1 183 ? 12.711 5.436 -1.525 1.00 96.50 183 TRP A C 1
ATOM 1510 O O . TRP A 1 183 ? 12.669 4.208 -1.566 1.00 96.50 183 TRP A O 1
ATOM 1520 N N . ASN A 1 184 ? 12.975 6.093 -0.391 1.00 95.25 184 ASN A N 1
ATOM 1521 C CA . ASN A 1 184 ? 13.311 5.405 0.848 1.00 95.25 184 ASN A CA 1
ATOM 1522 C C . ASN A 1 184 ? 12.136 4.778 1.606 1.00 95.25 184 ASN A C 1
ATOM 1524 O O . ASN A 1 184 ? 12.372 4.006 2.538 1.00 95.25 184 ASN A O 1
ATOM 1528 N N . ASP A 1 185 ? 10.909 5.072 1.186 1.00 95.69 185 ASP A N 1
ATOM 1529 C CA . ASP A 1 185 ? 9.685 4.516 1.750 1.00 95.69 185 ASP A CA 1
ATOM 1530 C C . ASP A 1 185 ? 9.295 3.173 1.094 1.00 95.69 185 ASP A C 1
ATOM 1532 O O . ASP A 1 185 ? 8.389 2.494 1.582 1.00 95.69 185 ASP A O 1
ATOM 1536 N N . PHE A 1 186 ? 10.005 2.767 0.031 1.00 98.12 186 PHE A N 1
ATOM 1537 C CA . PHE A 1 186 ? 9.809 1.503 -0.678 1.00 98.12 186 PHE A CA 1
ATOM 1538 C C . PHE A 1 186 ? 10.876 0.446 -0.343 1.00 98.12 186 PHE A C 1
ATOM 1540 O O . PHE A 1 186 ? 12.009 0.738 0.073 1.00 98.12 186 PHE A O 1
ATOM 1547 N N . VAL A 1 187 ? 10.485 -0.806 -0.568 1.00 97.50 187 VAL A N 1
ATOM 1548 C CA . VAL A 1 187 ? 11.329 -2.010 -0.625 1.00 97.50 187 VAL A CA 1
ATOM 1549 C C . VAL A 1 187 ? 11.133 -2.674 -1.975 1.00 97.50 187 VAL A C 1
ATOM 1551 O O . VAL A 1 187 ? 10.050 -2.554 -2.525 1.00 97.50 187 VAL A O 1
ATOM 1554 N N . PHE A 1 188 ? 12.108 -3.418 -2.486 1.00 96.50 188 PHE A N 1
ATOM 1555 C CA . PHE A 1 188 ? 11.954 -4.197 -3.722 1.00 96.50 188 PHE A CA 1
ATOM 1556 C C . PHE A 1 188 ? 11.456 -3.362 -4.914 1.00 96.50 188 PHE A C 1
ATOM 1558 O O . PHE A 1 188 ? 10.264 -3.306 -5.225 1.00 96.50 188 PHE A O 1
ATOM 1565 N N . ALA A 1 189 ? 12.389 -2.733 -5.627 1.00 96.94 189 ALA A N 1
ATOM 1566 C CA . ALA A 1 189 ? 12.075 -1.989 -6.844 1.00 96.94 189 ALA A CA 1
ATOM 1567 C C . ALA A 1 189 ? 12.326 -2.830 -8.108 1.00 96.94 189 ALA A C 1
ATOM 1569 O O . ALA A 1 189 ? 13.469 -3.033 -8.523 1.00 96.94 189 ALA A O 1
ATOM 1570 N N . ARG A 1 190 ? 11.252 -3.293 -8.757 1.00 97.50 190 ARG A N 1
ATOM 1571 C CA . ARG A 1 190 ? 11.289 -3.928 -10.083 1.00 97.50 190 ARG A CA 1
ATOM 1572 C C . ARG A 1 190 ? 10.850 -2.919 -11.141 1.00 97.50 190 ARG A C 1
ATOM 1574 O O . ARG A 1 190 ? 9.666 -2.749 -11.414 1.00 97.50 190 ARG A O 1
ATOM 1581 N N . ILE A 1 191 ? 11.831 -2.207 -11.693 1.00 97.88 191 ILE A N 1
ATOM 1582 C CA . ILE A 1 191 ? 11.620 -1.184 -12.722 1.00 97.88 191 ILE A CA 1
ATOM 1583 C C . ILE A 1 191 ? 12.353 -1.628 -13.983 1.00 97.88 191 ILE A C 1
ATOM 1585 O O . ILE A 1 191 ? 13.582 -1.559 -14.055 1.00 97.88 191 ILE A O 1
ATOM 1589 N N . SER A 1 192 ? 11.603 -2.150 -14.948 1.00 97.00 192 SER A N 1
ATOM 1590 C CA . SER A 1 192 ? 12.136 -2.601 -16.233 1.00 97.00 192 SER A CA 1
ATOM 1591 C C . SER A 1 192 ? 11.013 -2.784 -17.248 1.00 97.00 192 SER A C 1
ATOM 1593 O O . SER A 1 192 ? 9.865 -2.998 -16.873 1.00 97.00 192 SER A O 1
ATOM 1595 N N . TRP A 1 193 ? 11.347 -2.810 -18.536 1.00 95.75 193 TRP A N 1
ATOM 1596 C CA . TRP A 1 193 ? 10.392 -3.075 -19.622 1.00 95.75 193 TRP A CA 1
ATOM 1597 C C . TRP A 1 193 ? 9.917 -4.536 -19.715 1.00 95.75 193 TRP A C 1
ATOM 1599 O O . TRP A 1 193 ? 9.205 -4.903 -20.650 1.00 95.75 193 TRP A O 1
ATOM 1609 N N . ASN A 1 194 ? 10.297 -5.381 -18.754 1.00 96.38 194 ASN A N 1
ATOM 1610 C CA . ASN A 1 194 ? 9.876 -6.774 -18.708 1.00 96.38 194 ASN A CA 1
ATOM 1611 C C . ASN A 1 194 ? 8.384 -6.911 -18.330 1.00 96.38 194 ASN A C 1
ATOM 1613 O O . ASN A 1 194 ? 7.780 -5.985 -17.777 1.00 96.38 194 ASN A O 1
ATOM 1617 N N . PRO A 1 195 ? 7.772 -8.080 -18.586 1.00 96.62 195 PRO A N 1
ATOM 1618 C CA . PRO A 1 195 ? 6.404 -8.369 -18.154 1.00 96.62 195 PRO A CA 1
ATOM 1619 C C . PRO A 1 195 ? 6.249 -8.272 -16.622 1.00 96.62 195 PRO A C 1
ATOM 1621 O O . PRO A 1 195 ? 7.199 -8.551 -15.878 1.00 96.62 195 PRO A O 1
ATOM 1624 N N . LYS A 1 196 ? 5.083 -7.831 -16.129 1.00 97.25 196 LYS A N 1
ATOM 1625 C CA . LYS A 1 196 ? 4.881 -7.555 -14.692 1.00 97.25 196 LYS A CA 1
ATOM 1626 C C . LYS A 1 196 ? 4.622 -8.813 -13.873 1.00 97.25 196 LYS A C 1
ATOM 1628 O O . LYS A 1 196 ? 5.061 -8.887 -12.731 1.00 97.25 196 LYS A O 1
ATOM 1633 N N . GLY A 1 197 ? 3.979 -9.826 -14.445 1.00 97.06 197 GLY A N 1
ATOM 1634 C CA . GLY A 1 197 ? 3.648 -11.080 -13.769 1.00 97.06 197 GLY A CA 1
ATOM 1635 C C . GLY A 1 197 ? 4.873 -11.754 -13.141 1.00 97.06 197 GLY A C 1
ATOM 1636 O O . GLY A 1 197 ? 4.887 -11.949 -11.924 1.00 97.06 197 GLY A O 1
ATOM 1637 N N . PRO A 1 198 ? 5.937 -12.053 -13.912 1.00 97.19 198 PRO A N 1
ATOM 1638 C CA . PRO A 1 198 ? 7.172 -12.619 -13.370 1.00 97.19 198 PRO A CA 1
ATOM 1639 C C . PRO A 1 198 ? 7.862 -11.714 -12.341 1.00 97.19 198 PRO A C 1
ATOM 1641 O O . PRO A 1 198 ? 8.391 -12.211 -11.352 1.00 97.19 198 PRO A O 1
ATOM 1644 N N . GLN A 1 199 ? 7.832 -10.393 -12.541 1.00 98.12 199 GLN A N 1
ATOM 1645 C CA . GLN A 1 199 ? 8.445 -9.434 -11.616 1.00 98.12 199 GLN A CA 1
ATOM 1646 C C . GLN A 1 199 ? 7.711 -9.383 -10.270 1.00 98.12 199 GLN A C 1
ATOM 1648 O O . GLN A 1 199 ? 8.353 -9.416 -9.223 1.00 98.12 199 GLN A O 1
ATOM 1653 N N . VAL A 1 200 ? 6.375 -9.354 -10.274 1.00 98.38 200 VAL A N 1
ATOM 1654 C CA . VAL A 1 200 ? 5.572 -9.413 -9.045 1.00 98.38 200 VAL A CA 1
ATOM 1655 C C . VAL A 1 200 ? 5.740 -10.766 -8.360 1.00 98.38 200 VAL A C 1
ATOM 1657 O O . VAL A 1 200 ? 5.894 -10.808 -7.141 1.00 98.38 200 VAL A O 1
ATOM 1660 N N . LYS A 1 201 ? 5.779 -11.866 -9.121 1.00 97.56 201 LYS A N 1
ATOM 1661 C CA . LYS A 1 201 ? 6.056 -13.201 -8.575 1.00 97.56 201 LYS A CA 1
ATOM 1662 C C . LYS A 1 201 ? 7.393 -13.242 -7.830 1.00 97.56 201 LYS A C 1
ATOM 1664 O O . LYS A 1 201 ? 7.424 -13.682 -6.685 1.00 97.56 201 LYS A O 1
ATOM 1669 N N . ASP A 1 202 ? 8.454 -12.713 -8.437 1.00 96.56 202 ASP A N 1
ATOM 1670 C CA . ASP A 1 202 ? 9.775 -12.608 -7.810 1.00 96.56 202 ASP A CA 1
ATOM 1671 C C . ASP A 1 202 ? 9.737 -11.785 -6.509 1.00 96.56 202 ASP A C 1
ATOM 1673 O O . ASP A 1 202 ? 10.281 -12.221 -5.495 1.00 96.56 202 ASP A O 1
ATOM 1677 N N . ILE A 1 203 ? 9.033 -10.643 -6.490 1.00 97.44 203 ILE A N 1
ATOM 1678 C CA . ILE A 1 203 ? 8.841 -9.845 -5.264 1.00 97.44 203 ILE A CA 1
ATOM 1679 C C . ILE A 1 203 ? 8.164 -10.684 -4.170 1.00 97.44 203 ILE A C 1
ATOM 1681 O O . ILE A 1 203 ? 8.630 -10.695 -3.029 1.00 97.44 203 ILE A O 1
ATOM 1685 N N . VAL A 1 204 ? 7.075 -11.389 -4.497 1.00 96.88 204 VAL A N 1
ATOM 1686 C CA . VAL A 1 204 ? 6.295 -12.193 -3.536 1.00 96.88 204 VAL A CA 1
ATOM 1687 C C . VAL A 1 204 ? 7.121 -13.355 -2.971 1.00 96.88 204 VAL A C 1
ATOM 1689 O O . VAL A 1 204 ? 7.099 -13.596 -1.760 1.00 96.88 204 VAL A O 1
ATOM 1692 N N . GLU A 1 205 ? 7.900 -14.035 -3.813 1.00 93.88 205 GLU A N 1
ATOM 1693 C CA . GLU A 1 205 ? 8.803 -15.115 -3.396 1.00 93.88 205 GLU A CA 1
ATOM 1694 C C . GLU A 1 205 ? 9.918 -14.595 -2.478 1.00 93.88 205 GLU A C 1
ATOM 1696 O O . GLU A 1 205 ? 10.193 -15.178 -1.424 1.00 93.88 205 GLU A O 1
ATOM 1701 N N . LYS A 1 206 ? 10.516 -13.453 -2.830 1.00 93.38 206 LYS A N 1
ATOM 1702 C CA . LYS A 1 206 ? 11.609 -12.831 -2.074 1.00 93.38 206 LYS A CA 1
ATOM 1703 C C . LYS A 1 206 ? 11.176 -12.268 -0.734 1.00 93.38 206 LYS A C 1
ATOM 1705 O O . LYS A 1 206 ? 11.926 -12.384 0.236 1.00 93.38 206 LYS A O 1
ATOM 1710 N N . ILE A 1 207 ? 9.988 -11.674 -0.664 1.00 94.00 207 ILE A N 1
ATOM 1711 C CA . ILE A 1 207 ? 9.456 -11.096 0.573 1.00 94.00 207 ILE A CA 1
ATOM 1712 C C . ILE A 1 207 ? 8.864 -12.158 1.516 1.00 94.00 207 ILE A C 1
ATOM 1714 O O . ILE A 1 207 ? 8.647 -11.875 2.698 1.00 94.00 207 ILE A O 1
ATOM 1718 N N . GLN A 1 208 ? 8.627 -13.375 1.009 1.00 92.75 208 GLN A N 1
ATOM 1719 C CA . GLN A 1 208 ? 8.104 -14.524 1.756 1.00 92.75 208 GLN A CA 1
ATOM 1720 C C . GLN A 1 208 ? 6.752 -14.241 2.433 1.00 92.75 208 GLN A C 1
ATOM 1722 O O . GLN A 1 208 ? 6.503 -14.639 3.574 1.00 92.75 208 GLN A O 1
ATOM 1727 N N . LEU A 1 209 ? 5.869 -13.522 1.734 1.00 93.38 209 LEU A N 1
ATOM 1728 C CA . LEU A 1 209 ? 4.490 -13.288 2.163 1.00 93.38 209 LEU A CA 1
ATOM 1729 C C . LEU A 1 209 ? 3.523 -14.191 1.402 1.00 93.38 209 LEU A C 1
ATOM 1731 O O . LEU A 1 209 ? 3.774 -14.589 0.270 1.00 93.38 209 LEU A O 1
ATOM 1735 N N . ARG A 1 210 ? 2.381 -14.479 2.032 1.00 94.81 210 ARG A N 1
ATOM 1736 C CA . ARG A 1 210 ? 1.267 -15.159 1.370 1.00 94.81 210 ARG A CA 1
ATOM 1737 C C . ARG A 1 210 ? 0.689 -14.261 0.270 1.00 94.81 210 ARG A C 1
ATOM 1739 O O . ARG A 1 210 ? 0.447 -13.090 0.592 1.00 94.81 210 ARG A O 1
ATOM 1746 N N . PRO A 1 211 ? 0.430 -14.766 -0.952 1.00 95.62 211 PRO A N 1
ATOM 1747 C CA . PRO A 1 211 ? -0.189 -13.992 -2.030 1.00 95.62 211 PRO A CA 1
ATOM 1748 C C . PRO A 1 211 ? -1.438 -13.218 -1.598 1.00 95.62 211 PRO A C 1
ATOM 1750 O O . PRO A 1 211 ? -1.567 -12.037 -1.901 1.00 95.62 211 PRO A O 1
ATOM 1753 N N . GLU A 1 212 ? -2.293 -13.825 -0.776 1.00 95.62 212 GLU A N 1
ATOM 1754 C CA . GLU A 1 212 ? -3.551 -13.247 -0.285 1.00 95.62 212 GLU A CA 1
ATOM 1755 C C . GLU A 1 212 ? -3.338 -12.021 0.619 1.00 95.62 212 GLU A C 1
ATOM 1757 O O . GLU A 1 212 ? -4.265 -11.248 0.860 1.00 95.62 212 GLU A O 1
ATOM 1762 N N . SER A 1 213 ? -2.115 -11.823 1.120 1.00 96.06 213 SER A N 1
ATOM 1763 C CA . SER A 1 213 ? -1.710 -10.654 1.909 1.00 96.06 213 SER A CA 1
ATOM 1764 C C . SER A 1 213 ? -0.981 -9.585 1.084 1.00 96.06 213 SER A C 1
ATOM 1766 O O . SER A 1 213 ? -0.511 -8.592 1.643 1.00 96.06 213 SER A O 1
ATOM 1768 N N . VAL A 1 214 ? -0.875 -9.769 -0.232 1.00 98.19 214 VAL A N 1
ATOM 1769 C CA . VAL A 1 214 ? -0.233 -8.835 -1.161 1.00 98.19 214 VAL A CA 1
ATOM 1770 C C . VAL A 1 214 ? -1.296 -8.220 -2.064 1.00 98.19 214 VAL A C 1
ATOM 1772 O O . VAL A 1 214 ? -2.130 -8.931 -2.622 1.00 98.19 214 VAL A O 1
ATOM 1775 N N . LEU A 1 215 ? -1.265 -6.895 -2.194 1.00 98.56 215 LEU A N 1
ATOM 1776 C CA . LEU A 1 215 ? -2.108 -6.141 -3.116 1.00 98.56 215 LEU A CA 1
ATOM 1777 C C . LEU A 1 215 ? -1.253 -5.571 -4.242 1.00 98.56 215 LEU A C 1
ATOM 1779 O O . LEU A 1 215 ? -0.288 -4.868 -3.965 1.00 98.56 215 LEU A O 1
ATOM 1783 N N . PHE A 1 216 ? -1.634 -5.820 -5.488 1.00 98.81 216 PHE A N 1
ATOM 1784 C CA . PHE A 1 216 ? -1.070 -5.160 -6.662 1.00 98.81 216 PHE A CA 1
ATOM 1785 C C . PHE A 1 216 ? -2.028 -4.078 -7.183 1.00 98.81 216 PHE A C 1
ATOM 1787 O O . PHE A 1 216 ? -3.219 -4.351 -7.342 1.00 98.81 216 PHE A O 1
ATOM 1794 N N . ILE A 1 217 ? -1.521 -2.866 -7.421 1.00 98.56 217 ILE A N 1
ATOM 1795 C CA . ILE A 1 217 ? -2.299 -1.726 -7.931 1.00 98.56 217 ILE A CA 1
ATOM 1796 C C . ILE A 1 217 ? -1.709 -1.268 -9.264 1.00 98.56 217 ILE A C 1
ATOM 1798 O O . ILE A 1 217 ? -0.518 -0.969 -9.325 1.00 98.56 217 ILE A O 1
ATOM 1802 N N . ASP A 1 218 ? -2.543 -1.215 -10.299 1.00 98.19 218 ASP A N 1
ATOM 1803 C CA . ASP A 1 218 ? -2.174 -0.864 -11.678 1.00 98.19 218 ASP A CA 1
ATOM 1804 C C . ASP A 1 218 ? -3.431 -0.352 -12.400 1.00 98.19 218 ASP A C 1
ATOM 1806 O O . ASP A 1 218 ? -4.524 -0.859 -12.140 1.00 98.19 218 ASP A O 1
ATOM 1810 N N . ASP A 1 219 ? -3.320 0.653 -13.263 1.00 96.12 219 ASP A N 1
ATOM 1811 C CA . ASP A 1 219 ? -4.441 1.166 -14.066 1.00 96.12 219 ASP A CA 1
ATOM 1812 C C . ASP A 1 219 ? -4.750 0.263 -15.271 1.00 96.12 219 ASP A C 1
ATOM 1814 O O . ASP A 1 219 ? -5.879 0.213 -15.768 1.00 96.12 219 ASP A O 1
ATOM 1818 N N . ASN A 1 220 ? -3.767 -0.514 -15.725 1.00 93.12 220 ASN A N 1
ATOM 1819 C CA . ASN A 1 220 ? -3.879 -1.324 -16.918 1.00 93.12 220 ASN A CA 1
ATOM 1820 C C . ASN A 1 220 ? -4.363 -2.746 -16.594 1.00 93.12 220 ASN A C 1
ATOM 1822 O O . ASN A 1 220 ? -3.636 -3.608 -16.085 1.00 93.12 220 ASN A O 1
ATOM 1826 N N . LEU A 1 221 ? -5.595 -3.052 -17.013 1.00 92.12 221 LEU A N 1
ATOM 1827 C CA . LEU A 1 221 ? -6.221 -4.368 -16.832 1.00 92.12 221 LEU A CA 1
ATOM 1828 C C . LEU A 1 221 ? -5.396 -5.539 -17.401 1.00 92.12 221 LEU A C 1
ATOM 1830 O O . LEU A 1 221 ? -5.498 -6.661 -16.897 1.00 92.12 221 LEU A O 1
ATOM 1834 N N . MET A 1 222 ? -4.581 -5.320 -18.440 1.00 90.56 222 MET A N 1
ATOM 1835 C CA . MET A 1 222 ? -3.707 -6.363 -18.988 1.00 90.56 222 MET A CA 1
ATOM 1836 C C . MET A 1 222 ? -2.608 -6.741 -17.991 1.00 90.56 222 MET A C 1
ATOM 1838 O O . MET A 1 222 ? -2.409 -7.932 -17.747 1.00 90.56 222 MET A O 1
ATOM 1842 N N . ASN A 1 223 ? -1.957 -5.753 -17.370 1.00 93.94 223 ASN A N 1
ATOM 1843 C CA . ASN A 1 223 ? -0.958 -5.985 -16.327 1.00 93.94 223 ASN A CA 1
ATOM 1844 C C . ASN A 1 223 ? -1.595 -6.674 -15.107 1.00 93.94 223 ASN A C 1
ATOM 1846 O O . ASN A 1 223 ? -1.042 -7.644 -14.587 1.00 93.94 223 ASN A O 1
ATOM 1850 N N . ILE A 1 224 ? -2.789 -6.232 -14.688 1.00 91.06 224 ILE A N 1
ATOM 1851 C CA . ILE A 1 224 ? -3.552 -6.869 -13.601 1.00 91.06 224 ILE A CA 1
ATOM 1852 C C . ILE A 1 224 ? -3.781 -8.358 -13.885 1.00 91.06 224 ILE A C 1
ATOM 1854 O O . ILE A 1 224 ? -3.542 -9.207 -13.022 1.00 91.06 224 ILE A O 1
ATOM 1858 N N . ASN A 1 225 ? -4.265 -8.692 -15.083 1.00 90.12 225 ASN A N 1
ATOM 1859 C CA . ASN A 1 225 ? -4.552 -10.077 -15.452 1.00 90.12 225 ASN A CA 1
ATOM 1860 C C . ASN A 1 225 ? -3.274 -10.918 -15.553 1.00 90.12 225 ASN A C 1
ATOM 1862 O O . ASN A 1 225 ? -3.267 -12.066 -15.111 1.00 90.12 225 ASN A O 1
ATOM 1866 N N . GLU A 1 226 ? -2.187 -10.342 -16.069 1.00 92.31 226 GLU A N 1
ATOM 1867 C CA . GLU A 1 226 ? -0.872 -10.985 -16.106 1.00 92.31 226 GLU A CA 1
ATOM 1868 C C . GLU A 1 226 ? -0.401 -11.376 -14.695 1.00 92.31 226 GLU A C 1
ATOM 1870 O O . GLU A 1 226 ? 0.011 -12.514 -14.457 1.00 92.31 226 GLU A O 1
ATOM 1875 N N . VAL A 1 227 ? -0.532 -10.458 -13.734 1.00 96.62 227 VAL A N 1
ATOM 1876 C CA . VAL A 1 227 ? -0.153 -10.681 -12.333 1.00 96.62 227 VAL A CA 1
ATOM 1877 C C . VAL A 1 227 ? -1.039 -11.730 -11.659 1.00 96.62 227 VAL A C 1
ATOM 1879 O O . VAL A 1 227 ? -0.509 -12.606 -10.977 1.00 96.62 227 VAL A O 1
ATOM 1882 N N . LYS A 1 228 ? -2.359 -11.722 -11.895 1.00 93.56 228 LYS A N 1
ATOM 1883 C CA . LYS A 1 228 ? -3.269 -12.765 -11.374 1.00 93.56 228 LYS A CA 1
ATOM 1884 C C . LYS A 1 228 ? -2.880 -14.169 -11.827 1.00 93.56 228 LYS A C 1
ATOM 1886 O O . LYS A 1 228 ? -2.971 -15.110 -11.044 1.00 93.56 228 LYS A O 1
ATOM 1891 N N . VAL A 1 229 ? -2.487 -14.313 -13.093 1.00 91.06 229 VAL A N 1
ATOM 1892 C CA . VAL A 1 229 ? -2.071 -15.607 -13.655 1.00 91.06 229 VAL A CA 1
ATOM 1893 C C . VAL A 1 229 ? -0.725 -16.036 -13.074 1.00 91.06 229 VAL A C 1
ATOM 1895 O O . VAL A 1 229 ? -0.553 -17.203 -12.726 1.00 91.06 229 VAL A O 1
ATOM 1898 N N . ALA A 1 230 ? 0.224 -15.106 -12.948 1.00 95.12 230 ALA A N 1
ATOM 1899 C CA . ALA A 1 230 ? 1.560 -15.399 -12.435 1.00 95.12 230 ALA A CA 1
ATOM 1900 C C . ALA A 1 230 ? 1.584 -15.703 -10.927 1.00 95.12 230 ALA A C 1
ATOM 1902 O O . ALA A 1 230 ? 2.409 -16.506 -10.484 1.00 95.12 230 ALA A O 1
ATOM 1903 N N . VAL A 1 231 ? 0.694 -15.077 -10.149 1.00 96.44 231 VAL A N 1
ATOM 1904 C CA . VAL A 1 231 ? 0.625 -15.201 -8.687 1.00 96.44 231 VAL A CA 1
ATOM 1905 C C . VAL A 1 231 ? -0.812 -15.525 -8.250 1.00 96.44 231 VAL A C 1
ATOM 1907 O O . VAL A 1 231 ? -1.562 -14.631 -7.849 1.00 96.44 231 VAL A O 1
ATOM 1910 N N . PRO A 1 232 ? -1.227 -16.805 -8.302 1.00 92.38 232 PRO A N 1
ATOM 1911 C CA . PRO A 1 232 ? -2.547 -17.213 -7.830 1.00 92.38 232 PRO A CA 1
ATOM 1912 C C . PRO A 1 232 ? -2.781 -16.805 -6.367 1.00 92.38 232 PRO A C 1
ATOM 1914 O O . PRO A 1 232 ? -1.907 -16.989 -5.523 1.00 92.38 232 PRO A O 1
ATOM 1917 N N . GLY A 1 233 ? -3.958 -16.246 -6.075 1.00 90.69 233 GLY A N 1
ATOM 1918 C CA . GLY A 1 233 ? -4.334 -15.781 -4.732 1.00 90.69 233 GLY A CA 1
ATOM 1919 C C . GLY A 1 233 ? -3.945 -14.333 -4.415 1.00 90.69 233 GLY A C 1
ATOM 1920 O O . GLY A 1 233 ? -4.383 -13.804 -3.396 1.00 90.69 233 GLY A O 1
ATOM 1921 N N . ILE A 1 234 ? -3.179 -13.657 -5.281 1.00 97.06 234 ILE A N 1
ATOM 1922 C CA . ILE A 1 234 ? -2.846 -12.241 -5.082 1.00 97.06 234 ILE A CA 1
ATOM 1923 C C . ILE A 1 234 ? -4.090 -11.347 -5.151 1.00 97.06 234 ILE A C 1
ATOM 1925 O O . ILE A 1 234 ? -4.968 -11.537 -6.000 1.00 97.06 234 ILE A O 1
ATOM 1929 N N . ARG A 1 235 ? -4.162 -10.333 -4.282 1.00 97.62 235 ARG A N 1
ATOM 1930 C CA . ARG A 1 235 ? -5.174 -9.276 -4.404 1.00 97.62 235 ARG A CA 1
ATOM 1931 C C . ARG A 1 235 ? -4.741 -8.293 -5.486 1.00 97.62 235 ARG A C 1
ATOM 1933 O O . ARG A 1 235 ? -3.567 -7.946 -5.589 1.00 97.62 235 ARG A O 1
ATOM 1940 N N . VAL A 1 236 ? -5.697 -7.783 -6.250 1.00 96.50 236 VAL A N 1
ATOM 1941 C CA . VAL A 1 236 ? -5.455 -6.725 -7.237 1.00 96.50 236 VAL A CA 1
ATOM 1942 C C . VAL A 1 236 ? -6.481 -5.611 -7.085 1.00 96.50 236 VAL A C 1
ATOM 1944 O O . VAL A 1 236 ? -7.589 -5.863 -6.604 1.00 96.50 236 VAL A O 1
ATOM 1947 N N . ALA A 1 237 ? -6.143 -4.410 -7.533 1.00 96.44 237 ALA A N 1
ATOM 1948 C CA . ALA A 1 237 ? -7.087 -3.310 -7.645 1.00 96.44 237 ALA A CA 1
ATOM 1949 C C . ALA A 1 237 ? -6.647 -2.307 -8.716 1.00 96.44 237 ALA A C 1
ATOM 1951 O O . ALA A 1 237 ? -5.459 -2.152 -8.978 1.00 96.44 237 ALA A O 1
ATOM 1952 N N . GLU A 1 238 ? -7.617 -1.598 -9.279 1.00 96.50 238 GLU A N 1
ATOM 1953 C CA . GLU A 1 238 ? -7.373 -0.370 -10.038 1.00 96.50 238 GLU A CA 1
ATOM 1954 C C . GLU A 1 238 ? -7.126 0.815 -9.074 1.00 96.50 238 GLU A C 1
ATOM 1956 O O . GLU A 1 238 ? -7.463 0.722 -7.881 1.00 96.50 238 GLU A O 1
ATOM 1961 N N . PRO A 1 239 ? -6.584 1.954 -9.552 1.00 94.12 239 PRO A N 1
ATOM 1962 C CA . PRO A 1 239 ? -6.220 3.100 -8.711 1.00 94.12 239 PRO A CA 1
ATOM 1963 C C . PRO A 1 239 ? -7.362 3.703 -7.876 1.00 94.12 239 PRO A C 1
ATOM 1965 O O . PRO A 1 239 ? -7.102 4.417 -6.907 1.00 94.12 239 PRO A O 1
ATOM 1968 N N . ASP A 1 240 ? -8.629 3.410 -8.179 1.00 90.88 240 ASP A N 1
ATOM 1969 C CA . ASP A 1 240 ? -9.781 3.880 -7.396 1.00 90.88 240 ASP A CA 1
ATOM 1970 C C . ASP A 1 240 ? -9.752 3.437 -5.925 1.00 90.88 240 ASP A C 1
ATOM 1972 O O . ASP A 1 240 ? -10.282 4.142 -5.058 1.00 90.88 240 ASP A O 1
ATOM 1976 N N . ILE A 1 241 ? -9.073 2.329 -5.603 1.00 91.19 241 ILE A N 1
ATOM 1977 C CA . ILE A 1 241 ? -8.889 1.887 -4.212 1.00 91.19 241 ILE A CA 1
ATOM 1978 C C . ILE A 1 241 ? -8.135 2.922 -3.359 1.00 91.19 241 ILE A C 1
ATOM 1980 O O . ILE A 1 241 ? -8.342 2.995 -2.146 1.00 91.19 241 ILE A O 1
ATOM 1984 N N . ILE A 1 242 ? -7.312 3.762 -3.997 1.00 91.12 242 ILE A N 1
ATOM 1985 C CA . ILE A 1 242 ? -6.535 4.830 -3.358 1.00 91.12 242 ILE A CA 1
ATOM 1986 C C . ILE A 1 242 ? -7.462 5.941 -2.850 1.00 91.12 242 ILE A C 1
ATOM 1988 O O . ILE A 1 242 ? -7.126 6.621 -1.897 1.00 91.12 242 ILE A O 1
ATOM 1992 N N . LYS A 1 243 ? -8.667 6.141 -3.394 1.00 86.38 243 LYS A N 1
ATOM 1993 C CA . LYS A 1 243 ? -9.544 7.233 -2.918 1.00 86.38 243 LYS A CA 1
ATOM 1994 C C . LYS A 1 243 ? -10.101 6.980 -1.513 1.00 86.38 243 LYS A C 1
ATOM 1996 O O . LYS A 1 243 ? -10.325 7.921 -0.762 1.00 86.38 243 LYS A O 1
ATOM 2001 N N . ASN A 1 244 ? -10.300 5.711 -1.151 1.00 82.88 244 ASN A N 1
ATOM 2002 C CA . ASN A 1 244 ? -10.974 5.299 0.086 1.00 82.88 244 ASN A CA 1
ATOM 2003 C C . ASN A 1 244 ? -10.107 4.371 0.954 1.00 82.88 244 ASN A C 1
ATOM 2005 O O . ASN A 1 244 ? -10.625 3.595 1.756 1.00 82.88 244 ASN A O 1
ATOM 2009 N N . TRP A 1 245 ? -8.780 4.415 0.799 1.00 87.25 245 TRP A N 1
ATOM 2010 C CA . TRP A 1 245 ? -7.885 3.469 1.475 1.00 87.25 245 TRP A CA 1
ATOM 2011 C C . TRP A 1 245 ? -7.948 3.566 3.010 1.00 87.25 245 TRP A C 1
ATOM 2013 O O . TRP A 1 245 ? -7.770 2.564 3.695 1.00 87.25 245 TRP A O 1
ATOM 2023 N N . GLN A 1 246 ? -8.239 4.750 3.560 1.00 83.06 246 GLN A N 1
ATOM 2024 C CA . GLN A 1 246 ? -8.268 4.996 5.008 1.00 83.06 246 GLN A CA 1
ATOM 2025 C C . GLN A 1 246 ? -9.401 4.253 5.723 1.00 83.06 246 GLN A C 1
ATOM 2027 O O . GLN A 1 246 ? -9.202 3.785 6.843 1.00 83.06 246 GLN A O 1
ATOM 2032 N N . SER A 1 247 ? -10.568 4.154 5.082 1.00 84.00 247 SER A N 1
ATOM 2033 C CA . SER A 1 247 ? -11.758 3.481 5.613 1.00 84.00 247 SER A CA 1
ATOM 2034 C C . SER A 1 247 ? -11.833 2.007 5.218 1.00 84.00 247 SER A C 1
ATOM 2036 O O . SER A 1 247 ? -12.700 1.285 5.706 1.00 84.00 247 SER A O 1
ATOM 2038 N N . ASN A 1 248 ? -10.935 1.537 4.348 1.00 86.31 248 ASN A N 1
ATOM 2039 C CA . ASN A 1 248 ? -10.936 0.159 3.887 1.00 86.31 248 ASN A CA 1
ATOM 2040 C C . ASN A 1 248 ? -10.211 -0.765 4.900 1.00 86.31 248 ASN A C 1
ATOM 2042 O O . ASN A 1 248 ? -9.000 -0.613 5.113 1.00 86.31 248 ASN A O 1
ATOM 2046 N N . PRO A 1 249 ? -10.908 -1.760 5.494 1.00 88.81 249 PRO A N 1
ATOM 2047 C CA . PRO A 1 249 ? -10.360 -2.618 6.550 1.00 88.81 249 PRO A CA 1
ATOM 2048 C C . PRO A 1 249 ? -9.093 -3.389 6.168 1.00 88.81 249 PRO A C 1
ATOM 2050 O O . PRO A 1 249 ? -8.289 -3.722 7.043 1.00 88.81 249 PRO A O 1
ATOM 2053 N N . ILE A 1 250 ? -8.864 -3.651 4.876 1.00 93.25 250 ILE A N 1
ATOM 2054 C CA . ILE A 1 250 ? -7.686 -4.406 4.428 1.00 93.25 250 ILE A CA 1
ATOM 2055 C C . ILE A 1 250 ? -6.373 -3.649 4.692 1.00 93.25 250 ILE A C 1
ATOM 2057 O O . ILE A 1 250 ? -5.324 -4.287 4.770 1.00 93.25 250 ILE A O 1
ATOM 2061 N N . PHE A 1 251 ? -6.423 -2.320 4.866 1.00 94.56 251 PHE A N 1
ATOM 2062 C CA . PHE A 1 251 ? -5.270 -1.455 5.156 1.00 94.56 251 PHE A CA 1
ATOM 2063 C C . PHE A 1 251 ? -5.144 -1.071 6.642 1.00 94.56 251 PHE A C 1
ATOM 2065 O O . PHE A 1 251 ? -4.418 -0.133 6.986 1.00 94.56 251 PHE A O 1
ATOM 2072 N N . ALA A 1 252 ? -5.845 -1.766 7.545 1.00 90.00 252 ALA A N 1
ATOM 2073 C CA . ALA A 1 252 ? -5.795 -1.466 8.978 1.00 90.00 252 ALA A CA 1
ATOM 2074 C C . ALA A 1 252 ? -4.382 -1.646 9.568 1.00 90.00 252 ALA A C 1
ATOM 2076 O O . ALA A 1 252 ? -3.900 -0.791 10.310 1.00 90.00 252 ALA A O 1
ATOM 2077 N N . GLY A 1 253 ? -3.697 -2.738 9.205 1.00 89.62 253 GLY A N 1
ATOM 2078 C CA . GLY A 1 253 ? -2.334 -3.031 9.658 1.00 89.62 253 GLY A CA 1
ATOM 2079 C C . GLY A 1 253 ? -2.176 -3.083 11.187 1.00 89.62 253 GLY A C 1
ATOM 2080 O O . GLY A 1 253 ? -3.122 -3.349 11.929 1.00 89.62 253 GLY A O 1
ATOM 2081 N N . LYS A 1 254 ? -0.946 -2.883 11.670 1.00 86.69 254 LYS A N 1
ATOM 2082 C CA . LYS A 1 254 ? -0.612 -2.741 13.099 1.00 86.69 254 LYS A CA 1
ATOM 2083 C C . LYS A 1 254 ? 0.374 -1.584 13.280 1.00 86.69 254 LYS A C 1
ATOM 2085 O O . LYS A 1 254 ? 1.294 -1.485 12.477 1.00 86.69 254 LYS A O 1
ATOM 2090 N N . PRO A 1 255 ? 0.278 -0.772 14.346 1.00 88.50 255 PRO A N 1
ATOM 2091 C CA . PRO A 1 255 ? 1.207 0.339 14.551 1.00 88.50 255 PRO A CA 1
ATOM 2092 C C . PRO A 1 255 ? 2.689 -0.081 14.497 1.00 88.50 255 PRO A C 1
ATOM 2094 O O . PRO A 1 255 ? 3.132 -0.952 15.249 1.00 88.50 255 PRO A O 1
ATOM 2097 N N . ASP A 1 256 ? 3.461 0.580 13.637 1.00 85.50 256 ASP A N 1
ATOM 2098 C CA . ASP A 1 256 ? 4.905 0.428 13.432 1.00 85.50 256 ASP A CA 1
ATOM 2099 C C . ASP A 1 256 ? 5.569 1.797 13.182 1.00 85.50 256 ASP A C 1
ATOM 2101 O O . ASP A 1 256 ? 6.293 2.007 12.215 1.00 85.50 256 ASP A O 1
ATOM 2105 N N . LEU A 1 257 ? 5.367 2.750 14.098 1.00 86.56 257 LEU A N 1
ATOM 2106 C CA . LEU A 1 257 ? 5.900 4.126 14.013 1.00 86.56 257 LEU A CA 1
ATOM 2107 C C . LEU A 1 257 ? 7.438 4.220 13.935 1.00 86.56 257 LEU A C 1
ATOM 2109 O O . LEU A 1 257 ? 7.994 5.287 13.697 1.00 86.56 257 LEU A O 1
ATOM 2113 N N . LYS A 1 258 ? 8.151 3.115 14.194 1.00 87.88 258 LYS A N 1
ATOM 2114 C CA . LYS A 1 258 ? 9.618 3.027 14.072 1.00 87.88 258 LYS A CA 1
ATOM 2115 C C . LYS A 1 258 ? 10.063 2.370 12.761 1.00 87.88 258 LYS A C 1
ATOM 2117 O O . LYS A 1 258 ? 11.273 2.169 12.578 1.00 87.88 258 LYS A O 1
ATOM 2122 N N . HIS A 1 259 ? 9.107 2.026 11.898 1.00 92.69 259 HIS A N 1
ATOM 2123 C CA . HIS A 1 259 ? 9.273 1.372 10.602 1.00 92.69 259 HIS A CA 1
ATOM 2124 C C . HIS A 1 259 ? 10.149 0.119 10.695 1.00 92.69 259 HIS A C 1
ATOM 2126 O O . HIS A 1 259 ? 11.059 -0.090 9.888 1.00 92.69 259 HIS A O 1
ATOM 2132 N N . LYS A 1 260 ? 9.931 -0.704 11.729 1.00 93.31 260 LYS A N 1
ATOM 2133 C CA . LYS A 1 260 ? 10.694 -1.940 11.945 1.00 93.31 260 LYS A CA 1
ATOM 2134 C C . LYS A 1 260 ? 10.559 -2.866 10.744 1.00 93.31 260 LYS A C 1
ATOM 2136 O O . LYS A 1 260 ? 11.563 -3.411 10.296 1.00 93.31 260 LYS A O 1
ATOM 2141 N N . ARG A 1 261 ? 9.349 -3.007 10.199 1.00 93.56 261 ARG A N 1
ATOM 2142 C CA . ARG A 1 261 ? 9.076 -3.910 9.081 1.00 93.56 261 ARG A CA 1
ATOM 2143 C C . ARG A 1 261 ? 9.752 -3.458 7.790 1.00 93.56 261 ARG A C 1
ATOM 2145 O O . ARG A 1 261 ? 10.418 -4.266 7.148 1.00 93.56 261 ARG A O 1
ATOM 2152 N N . LEU A 1 262 ? 9.650 -2.167 7.468 1.00 95.75 262 LEU A N 1
ATOM 2153 C CA . LEU A 1 262 ? 10.360 -1.542 6.347 1.00 95.75 262 LEU A CA 1
ATOM 2154 C C . LEU A 1 262 ? 11.869 -1.813 6.440 1.00 95.75 262 LEU A C 1
ATOM 2156 O O . LEU A 1 262 ? 12.471 -2.336 5.506 1.00 95.75 262 LEU A O 1
ATOM 2160 N N . LYS A 1 263 ? 12.476 -1.540 7.603 1.00 94.62 263 LYS A N 1
ATOM 2161 C CA . LYS A 1 263 ? 13.911 -1.772 7.841 1.00 94.62 263 LYS A CA 1
ATOM 2162 C C . LYS A 1 263 ? 14.296 -3.244 7.697 1.00 94.62 263 LYS A C 1
ATOM 2164 O O . LYS A 1 263 ? 15.312 -3.544 7.075 1.00 94.62 263 LYS A O 1
ATOM 2169 N N . SER A 1 264 ? 13.498 -4.160 8.246 1.00 94.00 264 SER A N 1
ATOM 2170 C CA . SER A 1 264 ? 13.742 -5.601 8.122 1.00 94.00 264 SER A CA 1
ATOM 2171 C C . SER A 1 264 ? 13.739 -6.062 6.666 1.00 94.00 264 SER A C 1
ATOM 2173 O O . SER A 1 264 ? 14.636 -6.808 6.275 1.00 94.00 264 SER A O 1
ATOM 2175 N N . TYR A 1 265 ? 12.787 -5.596 5.854 1.00 96.00 265 TYR A N 1
ATOM 2176 C CA . TYR A 1 265 ? 12.735 -5.965 4.440 1.00 96.00 265 TYR A CA 1
ATOM 2177 C C . TYR A 1 265 ? 13.828 -5.306 3.601 1.00 96.00 265 TYR A C 1
ATOM 2179 O O . TYR A 1 265 ? 14.346 -5.960 2.707 1.00 96.00 265 TYR A O 1
ATOM 2187 N N . ARG A 1 266 ? 14.280 -4.091 3.934 1.00 93.62 266 ARG A N 1
ATOM 2188 C CA . ARG A 1 266 ? 15.469 -3.496 3.294 1.00 93.62 266 ARG A CA 1
ATOM 2189 C C . ARG A 1 266 ? 16.742 -4.301 3.550 1.00 93.62 266 ARG A C 1
ATOM 2191 O O . ARG A 1 266 ? 17.557 -4.476 2.653 1.00 93.62 266 ARG A O 1
ATOM 2198 N N . ILE A 1 267 ? 16.906 -4.833 4.764 1.00 92.62 267 ILE A N 1
ATOM 2199 C CA . ILE A 1 267 ? 18.019 -5.744 5.076 1.00 92.62 267 ILE A CA 1
ATOM 2200 C C . ILE A 1 267 ? 17.885 -7.052 4.283 1.00 92.62 267 ILE A C 1
ATOM 2202 O O . ILE A 1 267 ? 18.891 -7.600 3.835 1.00 92.62 267 ILE A O 1
ATOM 2206 N N . LEU A 1 268 ? 16.663 -7.570 4.129 1.00 92.19 268 LEU A N 1
ATOM 2207 C CA . LEU A 1 268 ? 16.405 -8.772 3.335 1.00 92.19 268 LEU A CA 1
ATOM 2208 C C . LEU A 1 268 ? 16.748 -8.556 1.855 1.00 92.19 268 LEU A C 1
ATOM 2210 O O . LEU A 1 268 ? 17.440 -9.390 1.282 1.00 92.19 268 LEU A O 1
ATOM 2214 N N . GLU A 1 269 ? 16.309 -7.437 1.279 1.00 92.19 269 GLU A N 1
ATOM 2215 C CA . GLU A 1 269 ? 16.593 -7.035 -0.101 1.00 92.19 269 GLU A CA 1
ATOM 2216 C C . GLU A 1 269 ? 18.101 -6.918 -0.349 1.00 92.19 269 GLU A C 1
ATOM 2218 O O . GLU A 1 269 ? 18.617 -7.551 -1.266 1.00 92.19 269 GLU A O 1
ATOM 2223 N N . ALA A 1 270 ? 18.831 -6.208 0.519 1.00 90.62 270 ALA A N 1
ATOM 2224 C CA . ALA A 1 270 ? 20.286 -6.084 0.407 1.00 90.62 270 ALA A CA 1
ATOM 2225 C C . ALA A 1 270 ? 20.982 -7.457 0.403 1.00 90.62 270 ALA A C 1
ATOM 2227 O O . ALA A 1 270 ? 21.767 -7.756 -0.489 1.00 90.62 270 ALA A O 1
ATOM 2228 N N . LYS A 1 271 ? 20.608 -8.347 1.335 1.00 88.19 271 LYS A N 1
ATOM 2229 C CA . LYS A 1 271 ? 21.156 -9.713 1.395 1.00 88.19 271 LYS A CA 1
ATOM 2230 C C . LYS A 1 271 ? 20.855 -10.551 0.154 1.00 88.19 271 LYS A C 1
ATOM 2232 O O . LYS A 1 271 ? 21.577 -11.510 -0.107 1.00 88.19 271 LYS A O 1
ATOM 2237 N N . GLN A 1 272 ? 19.745 -10.293 -0.530 1.00 87.06 272 GLN A N 1
ATOM 2238 C CA . GLN A 1 272 ? 19.388 -11.010 -1.752 1.00 87.06 272 GLN A CA 1
ATOM 2239 C C . GLN A 1 272 ? 20.180 -10.479 -2.943 1.00 87.06 272 GLN A C 1
ATOM 2241 O O . GLN A 1 272 ? 20.723 -11.290 -3.685 1.00 87.06 272 GLN A O 1
ATOM 2246 N N . ASN A 1 273 ? 20.337 -9.159 -3.054 1.00 84.12 273 ASN A N 1
ATOM 2247 C CA . ASN A 1 273 ? 21.164 -8.545 -4.090 1.00 84.12 273 ASN A CA 1
ATOM 2248 C C . ASN A 1 273 ? 22.628 -9.007 -3.979 1.00 84.12 273 ASN A C 1
ATOM 2250 O O . ASN A 1 273 ? 23.188 -9.465 -4.969 1.00 84.12 273 ASN A O 1
ATOM 2254 N N . ASP A 1 274 ? 23.201 -9.027 -2.768 1.00 81.56 274 ASP A N 1
ATOM 2255 C CA . ASP A 1 274 ? 24.570 -9.521 -2.542 1.00 81.56 274 ASP A CA 1
ATOM 2256 C C . ASP A 1 274 ? 24.734 -10.987 -2.991 1.00 81.56 274 ASP A C 1
ATOM 2258 O O . ASP A 1 274 ? 25.755 -11.382 -3.552 1.00 81.56 274 ASP A O 1
ATOM 2262 N N . LYS A 1 275 ? 23.720 -11.829 -2.748 1.00 78.12 275 LYS A N 1
ATOM 2263 C CA . LYS A 1 275 ? 23.738 -13.242 -3.160 1.00 78.12 275 LYS A CA 1
ATOM 2264 C C . LYS A 1 275 ? 23.612 -13.416 -4.667 1.00 78.12 275 LYS A C 1
ATOM 2266 O O . LYS A 1 275 ? 24.212 -14.343 -5.200 1.00 78.12 275 LYS A O 1
ATOM 2271 N N . GLU A 1 276 ? 22.815 -12.586 -5.329 1.00 76.38 276 GLU A N 1
ATOM 2272 C CA . GLU A 1 276 ? 22.659 -12.609 -6.785 1.00 76.38 276 GLU A CA 1
ATOM 2273 C C . GLU A 1 276 ? 23.937 -12.140 -7.483 1.00 76.38 276 GLU A C 1
ATOM 2275 O O . GLU A 1 276 ? 24.350 -12.767 -8.455 1.00 76.38 276 GLU A O 1
ATOM 2280 N N . GLU A 1 277 ? 24.617 -11.125 -6.943 1.00 71.31 277 GLU A N 1
ATOM 2281 C CA . GLU A 1 277 ? 25.925 -10.685 -7.441 1.00 71.31 277 GLU A CA 1
ATOM 2282 C C . GLU A 1 277 ? 26.984 -11.787 -7.288 1.00 71.31 277 GLU A C 1
ATOM 2284 O O . GLU A 1 277 ? 27.645 -12.148 -8.260 1.00 71.31 277 GLU A O 1
ATOM 2289 N N . VAL A 1 278 ? 27.092 -12.400 -6.103 1.00 68.50 278 VAL A N 1
ATOM 2290 C CA . VAL A 1 278 ? 28.054 -13.492 -5.850 1.00 68.50 278 VAL A CA 1
ATOM 2291 C C . VAL A 1 278 ? 27.705 -14.769 -6.631 1.00 68.50 278 VAL A C 1
ATOM 2293 O O . VAL A 1 278 ? 28.590 -15.480 -7.106 1.00 68.50 278 VAL A O 1
ATOM 2296 N N . GLY A 1 279 ? 26.418 -15.097 -6.763 1.00 58.94 279 GLY A N 1
ATOM 2297 C CA . GLY A 1 279 ? 25.943 -16.251 -7.529 1.00 58.94 279 GLY A CA 1
ATOM 2298 C C . GLY A 1 279 ? 26.154 -16.084 -9.033 1.00 58.94 279 GLY A C 1
ATOM 2299 O O . GLY A 1 279 ? 26.587 -17.028 -9.691 1.00 58.94 279 GLY A O 1
ATOM 2300 N N . GLY A 1 280 ? 25.915 -14.878 -9.556 1.00 61.12 280 GLY A N 1
ATOM 2301 C CA . GLY A 1 280 ? 26.187 -14.524 -10.947 1.00 61.12 280 GLY A CA 1
ATOM 2302 C C . GLY A 1 280 ? 27.675 -14.586 -11.285 1.00 61.12 280 GLY A C 1
ATOM 2303 O O . GLY A 1 280 ? 28.028 -15.120 -12.334 1.00 61.12 280 GLY A O 1
ATOM 2304 N N . ASP A 1 281 ? 28.542 -14.128 -10.378 1.00 63.16 281 ASP A N 1
ATOM 2305 C CA . ASP A 1 281 ? 30.000 -14.219 -10.533 1.00 63.16 281 ASP A CA 1
ATOM 2306 C C . ASP A 1 281 ? 30.474 -15.686 -10.541 1.00 63.16 281 ASP A C 1
ATOM 2308 O O . ASP A 1 281 ? 31.228 -16.110 -11.418 1.00 63.16 281 ASP A O 1
ATOM 2312 N N . ASN A 1 282 ? 29.929 -16.521 -9.648 1.00 59.03 282 ASN A N 1
ATOM 2313 C CA . ASN A 1 282 ? 30.222 -17.958 -9.625 1.00 59.03 282 ASN A CA 1
ATOM 2314 C C . ASN A 1 282 ? 29.717 -18.704 -10.875 1.00 59.03 282 ASN A C 1
ATOM 2316 O O . ASN A 1 282 ? 30.427 -19.565 -11.395 1.00 59.03 282 ASN A O 1
ATOM 2320 N N . GLU A 1 283 ? 28.515 -18.412 -11.381 1.00 62.47 283 GLU A N 1
ATOM 2321 C CA . GLU A 1 283 ? 28.014 -19.032 -12.618 1.00 62.47 283 GLU A CA 1
ATOM 2322 C C . GLU A 1 283 ? 28.805 -18.587 -13.853 1.00 62.47 283 GLU A C 1
ATOM 2324 O O . GLU A 1 283 ? 29.084 -19.409 -14.732 1.00 62.47 283 GLU A O 1
ATOM 2329 N N . GLN A 1 284 ? 29.200 -17.313 -13.921 1.00 60.91 284 GLN A N 1
ATOM 2330 C CA . GLN A 1 284 ? 30.062 -16.800 -14.987 1.00 60.91 284 GLN A CA 1
ATOM 2331 C C . GLN A 1 284 ? 31.451 -17.443 -14.939 1.00 60.91 284 GLN A C 1
ATOM 2333 O O . GLN A 1 284 ? 31.958 -17.868 -15.979 1.00 60.91 284 GLN A O 1
ATOM 2338 N N . PHE A 1 285 ? 32.025 -17.606 -13.746 1.00 58.41 285 PHE A N 1
ATOM 2339 C CA . PHE A 1 285 ? 33.279 -18.328 -13.547 1.00 58.41 285 PHE A CA 1
ATOM 2340 C C . PHE A 1 285 ? 33.174 -19.798 -13.987 1.00 58.41 285 PHE A C 1
ATOM 2342 O O . PHE A 1 285 ? 34.016 -20.281 -14.745 1.00 58.41 285 PHE A O 1
ATOM 2349 N N . LEU A 1 286 ? 32.112 -20.507 -13.587 1.00 64.19 286 LEU A N 1
ATOM 2350 C CA . LEU A 1 286 ? 31.888 -21.904 -13.980 1.00 64.19 286 LEU A CA 1
ATOM 2351 C C . LEU A 1 286 ? 31.695 -22.061 -15.496 1.00 64.19 286 LEU A C 1
ATOM 2353 O O . LEU A 1 286 ? 32.230 -23.007 -16.076 1.00 64.19 286 LEU A O 1
ATOM 2357 N N . ARG A 1 287 ? 30.990 -21.133 -16.157 1.00 67.62 287 ARG A N 1
ATOM 2358 C CA . ARG A 1 287 ? 30.881 -21.115 -17.628 1.00 67.62 287 ARG A CA 1
ATOM 2359 C C . ARG A 1 287 ? 32.230 -20.865 -18.299 1.00 67.62 287 ARG A C 1
ATOM 2361 O O . ARG A 1 287 ? 32.587 -21.612 -19.204 1.00 67.62 287 ARG A O 1
ATOM 2368 N N . ALA A 1 288 ? 33.015 -19.903 -17.816 1.00 64.25 288 ALA A N 1
ATOM 2369 C CA . ALA A 1 288 ? 34.346 -19.618 -18.355 1.00 64.25 288 ALA A CA 1
ATOM 2370 C C . ALA A 1 288 ? 35.319 -20.807 -18.198 1.00 64.25 288 ALA A C 1
ATOM 2372 O O . ALA A 1 288 ? 36.129 -21.082 -19.087 1.00 64.25 288 ALA A O 1
ATOM 2373 N N . CYS A 1 289 ? 35.224 -21.569 -17.103 1.00 62.00 289 CYS A N 1
ATOM 2374 C CA . CYS A 1 289 ? 35.999 -22.801 -16.924 1.00 62.00 289 CYS A CA 1
ATOM 2375 C C . CYS A 1 289 ? 35.590 -23.920 -17.896 1.00 62.00 289 CYS A C 1
ATOM 2377 O O . CYS A 1 289 ? 36.450 -24.690 -18.324 1.00 62.00 289 CYS A O 1
ATOM 2379 N N . LEU A 1 290 ? 34.307 -24.010 -18.259 1.00 58.78 290 LEU A N 1
ATOM 2380 C CA . LEU A 1 290 ? 33.803 -25.005 -19.211 1.00 58.78 290 LEU A CA 1
ATOM 2381 C C . LEU A 1 290 ? 34.128 -24.643 -20.669 1.00 58.78 290 LEU A C 1
ATOM 2383 O O . LEU A 1 290 ? 34.396 -25.537 -21.464 1.00 58.78 290 LEU A O 1
ATOM 2387 N N . GLU A 1 291 ? 34.167 -23.354 -21.012 1.00 61.44 291 GLU A N 1
ATOM 2388 C CA . GLU A 1 291 ? 34.519 -22.875 -22.361 1.00 61.44 291 GLU A CA 1
ATOM 2389 C C . GLU A 1 291 ? 36.035 -22.873 -22.633 1.00 61.44 291 GLU A C 1
ATOM 2391 O O . GLU A 1 291 ? 36.456 -22.939 -23.783 1.00 61.44 291 GLU A O 1
ATOM 2396 N N . SER A 1 292 ? 36.873 -22.851 -21.592 1.00 55.00 292 SER A N 1
ATOM 2397 C CA . SER A 1 292 ? 38.345 -22.887 -21.713 1.00 55.00 292 SER A CA 1
ATOM 2398 C C . SER A 1 292 ? 38.947 -24.294 -21.853 1.00 55.00 292 SER A C 1
ATOM 2400 O O . SER A 1 292 ? 40.161 -24.421 -22.002 1.00 55.00 292 SER A O 1
ATOM 2402 N N . HIS A 1 293 ? 38.117 -25.342 -21.829 1.00 50.78 293 HIS A N 1
ATOM 2403 C CA . HIS A 1 293 ? 38.523 -26.746 -21.994 1.00 50.78 293 HIS A CA 1
ATOM 2404 C C . HIS A 1 293 ? 37.886 -27.426 -23.226 1.00 50.78 293 HIS A C 1
ATOM 2406 O O . HIS A 1 293 ? 37.856 -28.657 -23.291 1.00 50.78 293 HIS A O 1
ATOM 2412 N N . GLY A 1 294 ? 37.375 -26.641 -24.183 1.00 42.00 294 GLY A N 1
ATOM 2413 C CA . GLY A 1 294 ? 36.839 -27.104 -25.472 1.00 42.00 294 GLY A CA 1
ATOM 2414 C C . GLY A 1 294 ? 37.808 -26.915 -26.630 1.00 42.00 294 GLY A C 1
ATOM 2415 O O . GLY A 1 294 ? 38.479 -25.861 -26.664 1.00 42.00 294 GLY A O 1
#

Radius of gyration: 26.5 Å; chains: 1; bounding box: 76×57×68 Å

pLDDT: mean 80.79, std 17.05, range [27.5, 98.81]

InterPro domains:
  IPR010033 HAD-superfamily phosphatase, subfamily IIIC [TIGR01681] (123-229)
  IPR023214 HAD superfamily [G3DSA:3.40.50.1000] (121-253)
  IPR036412 HAD-like superfamily [SSF56784] (121-230)
  IPR041492 Haloacid dehalogenase-like hydrolase [PF13419] (133-224)

Foldseek 3Di:
DDDQDWVCVVPPLVDQAQFFKWKFWPPDDTPDRQWGQDSQQWTDPDDDQAWDIWHQTSQGIWTAHPVRHTDWGWGFDDDDDQKTKTATPDDDPVRPPTIMIMHTPGGNPPDPPPDPPQAFAQEEEEEPDCAQWDHDVVVPDIGGDPLSLVLLVVLLQQNRAYEYQYAADPVSVLVVCVVVVCNLSHFHYHYHNDQRQVSVLVVCVLLVDQQLNYEYEDQDVVSVVSNCVSHPNHHYDYNVCSVCVVVDPSSNHHGDNVSPNSVVRNVSRVVVVVCCVVVVVVVVVVVVVVVVVD

Sequence (294 aa):
MFIIQSIKDFFPVESLIGSVWEWRYANGPICSTDFRFSETGIIEGFYSENERTWSLTDDGLKIFRGDGTLMWNFQILEKKNGKVFFRDFAKPDEFKDQCFYLTQIGKLQKESETSEKEEGVRLVVWDLDDTFWEGTLSEGEIKPRLDTLHMVRELNNRGIVSAICSKNTYKDTREFLERMGVWNDFVFARISWNPKGPQVKDIVEKIQLRPESVLFIDDNLMNINEVKVAVPGIRVAEPDIIKNWQSNPIFAGKPDLKHKRLKSYRILEAKQNDKEEVGGDNEQFLRACLESHG